Protein AF-A0A8J8NCJ0-F1 (afdb_monomer_lite)

Structure (mmCIF, N/CA/C/O backbone):
data_AF-A0A8J8NCJ0-F1
#
_entry.id   AF-A0A8J8NCJ0-F1
#
loop_
_atom_site.group_PDB
_atom_site.id
_atom_site.type_symbol
_atom_site.label_atom_id
_atom_site.label_alt_id
_atom_site.label_comp_id
_atom_site.label_asym_id
_atom_site.label_entity_id
_atom_site.label_seq_id
_atom_site.pdbx_PDB_ins_code
_atom_site.Cartn_x
_atom_site.Cartn_y
_atom_site.Cartn_z
_atom_site.occupancy
_atom_site.B_iso_or_equiv
_atom_site.auth_seq_id
_atom_site.auth_comp_id
_atom_site.auth_asym_id
_atom_site.auth_atom_id
_atom_site.pdbx_PDB_model_num
ATOM 1 N N . MET A 1 1 ? 25.113 -51.631 -19.858 1.00 41.84 1 MET A N 1
ATOM 2 C CA . MET A 1 1 ? 23.836 -52.281 -19.500 1.00 41.84 1 MET A CA 1
ATOM 3 C C . MET A 1 1 ? 23.347 -51.676 -18.201 1.00 41.84 1 MET A C 1
ATOM 5 O O . MET A 1 1 ? 24.071 -51.703 -17.220 1.00 41.84 1 MET A O 1
ATOM 9 N N . GLY A 1 2 ? 22.157 -51.098 -18.236 1.00 32.97 2 GLY A N 1
ATOM 10 C CA . GLY A 1 2 ? 21.428 -50.549 -17.099 1.00 32.97 2 GLY A CA 1
ATOM 11 C C . GLY A 1 2 ? 20.065 -50.163 -17.665 1.00 32.97 2 GLY A C 1
ATOM 12 O O . GLY A 1 2 ? 20.023 -49.230 -18.465 1.00 32.97 2 GLY A O 1
ATOM 13 N N . PRO A 1 3 ? 19.014 -50.967 -17.443 1.00 38.44 3 PRO A N 1
ATOM 14 C CA . PRO A 1 3 ? 17.831 -50.924 -18.281 1.00 38.44 3 PRO A CA 1
ATOM 15 C C . PRO A 1 3 ? 16.923 -49.750 -17.918 1.00 38.44 3 PRO A C 1
ATOM 17 O O . PRO A 1 3 ? 16.691 -49.432 -16.754 1.00 38.44 3 PRO A O 1
ATOM 20 N N . SER A 1 4 ? 16.390 -49.153 -18.976 1.00 43.47 4 SER A N 1
ATOM 21 C CA . SER A 1 4 ? 15.131 -48.425 -19.024 1.00 43.47 4 SER A CA 1
ATOM 22 C C . SER A 1 4 ? 14.023 -49.169 -18.279 1.00 43.47 4 SER A C 1
ATOM 24 O O . SER A 1 4 ? 13.783 -50.331 -18.593 1.00 43.47 4 SER A O 1
ATOM 26 N N . ASN A 1 5 ? 13.288 -48.493 -17.396 1.00 37.88 5 ASN A N 1
ATOM 27 C CA . ASN A 1 5 ? 11.974 -48.958 -16.957 1.00 37.88 5 ASN A CA 1
ATOM 28 C C . ASN A 1 5 ? 10.980 -47.804 -17.055 1.00 37.88 5 ASN A C 1
ATOM 30 O O . ASN A 1 5 ? 11.049 -46.827 -16.311 1.00 37.88 5 ASN A O 1
ATOM 34 N N . GLY A 1 6 ? 10.092 -47.929 -18.042 1.00 34.38 6 GLY A N 1
ATOM 35 C CA . GLY A 1 6 ? 8.952 -47.054 -18.242 1.00 34.38 6 GLY A CA 1
ATOM 36 C C . GLY A 1 6 ? 8.013 -47.077 -17.041 1.00 34.38 6 GLY A C 1
ATOM 37 O O . GLY A 1 6 ? 7.867 -48.088 -16.353 1.00 34.38 6 GLY A O 1
ATOM 38 N N . ALA A 1 7 ? 7.375 -45.938 -16.797 1.00 36.31 7 ALA A N 1
ATOM 39 C CA . ALA A 1 7 ? 6.300 -45.834 -15.831 1.00 36.31 7 ALA A CA 1
ATOM 40 C C . ALA A 1 7 ? 5.120 -46.698 -16.301 1.00 36.31 7 ALA A C 1
ATOM 42 O O . ALA A 1 7 ? 4.460 -46.386 -17.291 1.00 36.31 7 ALA A O 1
ATOM 43 N N . ILE A 1 8 ? 4.862 -47.792 -15.587 1.00 38.94 8 ILE A N 1
ATOM 44 C CA . ILE A 1 8 ? 3.603 -48.527 -15.674 1.00 38.94 8 ILE A CA 1
ATOM 45 C C . ILE A 1 8 ? 2.566 -47.681 -14.931 1.00 38.94 8 ILE A C 1
ATOM 47 O O . ILE A 1 8 ? 2.629 -47.533 -13.711 1.00 38.94 8 ILE A O 1
ATOM 51 N N . TYR A 1 9 ? 1.639 -47.081 -15.675 1.00 39.38 9 TYR A N 1
ATOM 52 C CA . TYR A 1 9 ? 0.469 -46.409 -15.117 1.00 39.38 9 TYR A CA 1
ATOM 53 C C . TYR A 1 9 ? -0.454 -47.462 -14.492 1.00 39.38 9 TYR A C 1
ATOM 55 O O . TYR A 1 9 ? -0.956 -48.339 -15.192 1.00 39.38 9 TYR A O 1
ATOM 63 N N . ASN A 1 10 ? -0.658 -47.383 -13.176 1.00 39.94 10 ASN A N 1
ATOM 64 C CA . ASN A 1 10 ? -1.636 -48.194 -12.456 1.00 39.94 10 ASN A CA 1
ATOM 65 C C . ASN A 1 10 ? -2.769 -47.272 -11.953 1.00 39.94 10 ASN A C 1
ATOM 67 O O . ASN A 1 10 ? -2.513 -46.450 -11.069 1.00 39.94 10 ASN A O 1
ATOM 71 N N . PRO A 1 11 ? -3.993 -47.362 -12.507 1.00 44.94 11 PRO A N 1
ATOM 72 C CA . PRO A 1 11 ? -5.090 -46.447 -12.188 1.00 44.94 11 PRO A CA 1
ATOM 73 C C . PRO A 1 11 ? -5.715 -46.643 -10.794 1.00 44.94 11 PRO A C 1
ATOM 75 O O . PRO A 1 11 ? -6.547 -45.832 -10.399 1.00 44.94 11 PRO A O 1
ATOM 78 N N . GLU A 1 12 ? -5.313 -47.658 -10.019 1.00 50.28 12 GLU A N 1
ATOM 79 C CA . GLU A 1 12 ? -5.998 -48.023 -8.764 1.00 50.28 12 GLU A CA 1
ATOM 80 C C . GLU A 1 12 ? -5.279 -47.605 -7.467 1.00 50.28 12 GLU A C 1
ATOM 82 O O . GLU A 1 12 ? -5.691 -47.985 -6.374 1.00 50.28 12 GLU A O 1
ATOM 87 N N . ASN A 1 13 ? -4.227 -46.784 -7.544 1.00 43.44 13 ASN A N 1
ATOM 88 C CA . ASN A 1 13 ? -3.489 -46.319 -6.361 1.00 43.44 13 ASN A CA 1
ATOM 89 C C . ASN A 1 13 ? -3.393 -44.784 -6.288 1.00 43.44 13 ASN A C 1
ATOM 91 O O . ASN A 1 13 ? -2.317 -44.206 -6.155 1.00 43.44 13 ASN A O 1
ATOM 95 N N . THR A 1 14 ? -4.534 -44.093 -6.313 1.00 45.19 14 THR A N 1
ATOM 96 C CA . THR A 1 14 ? -4.647 -42.665 -5.951 1.00 45.19 14 THR A CA 1
ATOM 97 C C . THR A 1 14 ? -4.589 -42.460 -4.434 1.00 45.19 14 THR A C 1
ATOM 99 O O . THR A 1 14 ? -5.417 -41.780 -3.831 1.00 45.19 14 THR A O 1
ATOM 102 N N . LYS A 1 15 ? -3.560 -43.004 -3.776 1.00 39.47 15 LYS A N 1
ATOM 103 C CA . LYS A 1 15 ? -3.124 -42.441 -2.497 1.00 39.47 15 LYS A CA 1
ATOM 104 C C . LYS A 1 15 ? -2.264 -41.235 -2.826 1.00 39.47 15 LYS A C 1
ATOM 106 O O . LYS A 1 15 ? -1.073 -41.370 -3.090 1.00 39.47 15 LYS A O 1
ATOM 111 N N . PHE A 1 16 ? -2.892 -40.058 -2.829 1.00 45.25 16 PHE A N 1
ATOM 112 C CA . PHE A 1 16 ? -2.176 -38.792 -2.744 1.00 45.25 16 PHE A CA 1
ATOM 113 C C . PHE A 1 16 ? -1.221 -38.892 -1.553 1.00 45.25 16 PHE A C 1
ATOM 115 O O . PHE A 1 16 ? -1.647 -38.867 -0.398 1.00 45.25 16 PHE A O 1
ATOM 122 N N . GLN A 1 17 ? 0.069 -39.074 -1.831 1.00 44.41 17 GLN A N 1
ATOM 123 C CA . GLN A 1 17 ? 1.097 -38.876 -0.825 1.00 44.41 17 GLN A CA 1
ATOM 124 C C . GLN A 1 17 ? 0.955 -37.427 -0.374 1.00 44.41 17 GLN A C 1
ATOM 126 O O . GLN A 1 17 ? 1.172 -36.503 -1.157 1.00 44.41 17 GLN A O 1
ATOM 131 N N . ALA A 1 18 ? 0.513 -37.239 0.870 1.00 48.53 18 ALA A N 1
ATOM 132 C CA . ALA A 1 18 ? 0.473 -35.939 1.504 1.00 48.53 18 ALA A CA 1
ATOM 133 C C . ALA A 1 18 ? 1.915 -35.428 1.598 1.00 48.53 18 ALA A C 1
ATOM 135 O O . ALA A 1 18 ? 2.646 -35.737 2.538 1.00 48.53 18 ALA A O 1
ATOM 136 N N . PHE A 1 19 ? 2.341 -34.667 0.591 1.00 53.69 19 PHE A N 1
ATOM 137 C CA . PHE A 1 19 ? 3.439 -33.729 0.746 1.00 53.69 19 PHE A CA 1
ATOM 138 C C . PHE A 1 19 ? 3.081 -32.878 1.971 1.00 53.69 19 PHE A C 1
ATOM 140 O O . PHE A 1 19 ? 1.987 -32.313 2.004 1.00 53.69 19 PHE A O 1
ATOM 147 N N . GLY A 1 20 ? 3.934 -32.865 3.005 1.00 54.81 20 GLY A N 1
ATOM 148 C CA . GLY A 1 20 ? 3.671 -32.157 4.266 1.00 54.81 20 GLY A CA 1
ATOM 149 C C . GLY A 1 20 ? 3.049 -30.784 4.007 1.00 54.81 20 GLY A C 1
ATOM 150 O O . GLY A 1 20 ? 3.485 -30.109 3.080 1.00 54.81 20 GLY A O 1
ATOM 151 N N . SER A 1 21 ? 1.999 -30.440 4.761 1.00 60.66 21 SER A N 1
ATOM 152 C CA . SER A 1 21 ? 0.913 -29.503 4.411 1.00 60.66 21 SER A CA 1
ATOM 153 C C . SER A 1 21 ? 1.349 -28.089 3.986 1.00 60.66 21 SER A C 1
ATOM 155 O O . SER A 1 21 ? 1.113 -27.105 4.686 1.00 60.66 21 SER A O 1
ATOM 157 N N . LYS A 1 22 ? 1.990 -27.967 2.825 1.00 75.12 22 LYS A N 1
ATOM 158 C CA . LYS A 1 22 ? 2.270 -26.704 2.155 1.00 75.12 22 LYS A CA 1
ATOM 159 C C . LYS A 1 22 ? 1.082 -26.404 1.258 1.00 75.12 22 LYS A C 1
ATOM 161 O O . LYS A 1 22 ? 0.920 -27.018 0.206 1.00 75.12 22 LYS A O 1
ATOM 166 N N . SER A 1 23 ? 0.246 -25.480 1.708 1.00 86.19 23 SER A N 1
ATOM 167 C CA . SER A 1 23 ? -0.823 -24.908 0.896 1.00 86.19 23 SER A CA 1
ATOM 168 C C . SER A 1 23 ? -0.241 -23.855 -0.043 1.00 86.19 23 SER A C 1
ATOM 170 O O . SER A 1 23 ? 0.646 -23.096 0.344 1.00 86.19 23 SER A O 1
ATOM 172 N N . TRP A 1 24 ? -0.750 -23.804 -1.270 1.00 90.75 24 TRP A N 1
ATOM 173 C CA . TRP A 1 24 ? -0.336 -22.845 -2.292 1.00 90.75 24 TRP A CA 1
ATOM 174 C C . TRP A 1 24 ? -1.550 -22.069 -2.788 1.00 90.75 24 TRP A C 1
ATOM 176 O O . TRP A 1 24 ? -2.664 -22.592 -2.800 1.00 90.75 24 TRP A O 1
ATOM 186 N N . VAL A 1 25 ? -1.321 -20.836 -3.233 1.00 93.69 25 VAL A N 1
ATOM 187 C CA . VAL A 1 25 ? -2.329 -20.024 -3.919 1.00 93.69 25 VAL A CA 1
ATOM 188 C C . VAL A 1 25 ? -1.945 -19.938 -5.389 1.00 93.69 25 VAL A C 1
ATOM 190 O O . VAL A 1 25 ? -0.817 -19.579 -5.719 1.00 93.69 25 VAL A O 1
ATOM 193 N N . VAL A 1 26 ? -2.889 -20.259 -6.274 1.00 95.56 26 VAL A N 1
ATOM 194 C CA . VAL A 1 26 ? -2.759 -19.995 -7.710 1.00 95.56 26 VAL A CA 1
ATOM 195 C C . VAL A 1 26 ? -3.533 -18.717 -8.007 1.00 95.56 26 VAL A C 1
ATOM 197 O O . VAL A 1 26 ? -4.749 -18.671 -7.839 1.00 95.56 26 VAL A O 1
ATOM 200 N N . GLN A 1 27 ? -2.822 -17.668 -8.411 1.00 95.88 27 GLN A N 1
ATOM 201 C CA . GLN A 1 27 ? -3.380 -16.345 -8.678 1.00 95.88 27 GLN A CA 1
ATOM 202 C C . GLN A 1 27 ? -3.100 -15.947 -10.129 1.00 95.88 27 GLN A C 1
ATOM 204 O O . GLN A 1 27 ? -2.026 -16.224 -10.665 1.00 95.88 27 GLN A O 1
ATOM 209 N N . LYS A 1 28 ? -4.063 -15.278 -10.775 1.00 96.69 28 LYS A N 1
ATOM 210 C CA . LYS A 1 28 ? -3.859 -14.700 -12.106 1.00 96.69 28 LYS A CA 1
ATOM 211 C C . LYS A 1 28 ? -2.765 -13.635 -12.036 1.00 96.69 28 LYS A C 1
ATOM 213 O O . LYS A 1 28 ? -2.907 -12.642 -11.332 1.00 96.69 28 LYS A O 1
ATOM 218 N N . TYR A 1 29 ? -1.708 -13.824 -12.819 1.00 96.69 29 TYR A N 1
ATOM 219 C CA . TYR A 1 29 ? -0.636 -12.845 -12.938 1.00 96.69 29 TYR A CA 1
ATOM 220 C C . TYR A 1 29 ? -1.109 -11.579 -13.666 1.00 96.69 29 TYR A C 1
ATOM 222 O O . TYR A 1 29 ? -1.832 -11.662 -14.663 1.00 96.69 29 TYR A O 1
ATOM 230 N N . ILE A 1 30 ? -0.691 -10.408 -13.186 1.00 97.19 30 ILE A N 1
ATOM 231 C CA . ILE A 1 30 ? -0.955 -9.119 -13.837 1.00 97.19 30 ILE A CA 1
ATOM 232 C C . ILE A 1 30 ? 0.133 -8.899 -14.896 1.00 97.19 30 ILE A C 1
ATOM 234 O O . ILE A 1 30 ? 1.275 -8.568 -14.579 1.00 97.19 30 ILE A O 1
ATOM 238 N N . GLU A 1 31 ? -0.230 -9.159 -16.152 1.00 96.50 31 GLU A N 1
ATOM 239 C CA . GLU A 1 31 ? 0.673 -9.157 -17.317 1.00 96.50 31 GLU A CA 1
ATOM 240 C C . GLU A 1 31 ? 0.947 -7.754 -17.875 1.00 96.50 31 GLU A C 1
ATOM 242 O O . GLU A 1 31 ? 1.975 -7.540 -18.507 1.00 96.50 31 GLU A O 1
ATOM 247 N N . ASN A 1 32 ? 0.054 -6.795 -17.608 1.00 97.62 32 ASN A N 1
ATOM 248 C CA . ASN A 1 32 ? 0.182 -5.403 -18.045 1.00 97.62 32 ASN A CA 1
ATOM 249 C C . ASN A 1 32 ? 0.264 -4.462 -16.828 1.00 97.62 32 ASN A C 1
ATOM 251 O O . ASN A 1 32 ? -0.665 -3.689 -16.586 1.00 97.62 32 ASN A O 1
ATOM 255 N N . PRO A 1 33 ? 1.316 -4.559 -15.992 1.00 97.88 33 PRO A N 1
ATOM 256 C CA . PRO A 1 33 ? 1.511 -3.611 -14.902 1.00 97.88 33 PRO A CA 1
ATOM 257 C C . PRO A 1 33 ? 1.816 -2.213 -15.460 1.00 97.88 33 PRO A C 1
ATOM 259 O O . PRO A 1 33 ? 2.393 -2.080 -16.541 1.00 97.88 33 PRO A O 1
ATOM 262 N N . LEU A 1 34 ? 1.496 -1.167 -14.700 1.00 97.56 34 LEU A N 1
ATOM 263 C CA . LEU A 1 34 ? 2.090 0.142 -14.938 1.00 97.56 34 LEU A CA 1
ATOM 264 C C . LEU A 1 34 ? 3.605 0.017 -14.739 1.00 97.56 34 LEU A C 1
ATOM 266 O O . LEU A 1 34 ? 4.067 -0.535 -13.740 1.00 97.56 34 LEU A O 1
ATOM 270 N N . LEU A 1 35 ? 4.374 0.528 -15.695 1.00 96.75 35 LEU A N 1
ATOM 271 C CA . LEU A 1 35 ? 5.832 0.515 -15.650 1.00 96.75 35 LEU A CA 1
ATOM 272 C C . LEU A 1 35 ? 6.358 1.929 -15.443 1.00 96.75 35 LEU A C 1
ATOM 274 O O . LEU A 1 35 ? 5.836 2.880 -16.023 1.00 96.75 35 LEU A O 1
ATOM 278 N N . ILE A 1 36 ? 7.435 2.052 -14.673 1.00 94.69 36 ILE A N 1
ATOM 279 C CA . ILE A 1 36 ? 8.207 3.292 -14.570 1.00 94.69 36 ILE A CA 1
ATOM 280 C C . ILE A 1 36 ? 9.556 3.033 -15.209 1.00 94.69 36 ILE A C 1
ATOM 282 O O . ILE A 1 36 ? 10.312 2.209 -14.708 1.00 94.69 36 ILE A O 1
ATOM 286 N N . ILE A 1 37 ? 9.830 3.686 -16.340 1.00 91.69 37 ILE A N 1
ATOM 287 C CA . ILE A 1 37 ? 11.039 3.459 -17.155 1.00 91.69 37 ILE A CA 1
ATOM 288 C C . ILE A 1 37 ? 11.323 1.952 -17.308 1.00 91.69 37 ILE A C 1
ATOM 290 O O . ILE A 1 37 ? 12.354 1.441 -16.883 1.00 91.69 37 ILE A O 1
ATOM 294 N N . ASN A 1 38 ? 10.343 1.225 -17.852 1.00 93.69 38 ASN A N 1
ATOM 295 C CA . ASN A 1 38 ? 10.368 -0.229 -18.061 1.00 93.69 38 ASN A CA 1
ATOM 296 C C . ASN A 1 38 ? 10.519 -1.101 -16.801 1.00 93.69 38 ASN A C 1
ATOM 298 O O . ASN A 1 38 ? 10.616 -2.318 -16.931 1.00 93.69 38 ASN A O 1
ATOM 302 N N . ARG A 1 39 ? 10.500 -0.549 -15.584 1.00 94.19 39 ARG A N 1
ATOM 303 C CA . ARG A 1 39 ? 10.545 -1.332 -14.341 1.00 94.19 39 ARG A CA 1
ATOM 304 C C . ARG A 1 39 ? 9.153 -1.585 -13.793 1.00 94.19 39 ARG A C 1
ATOM 306 O O . ARG A 1 39 ? 8.342 -0.665 -13.671 1.00 94.19 39 ARG A O 1
ATOM 313 N N . LYS A 1 40 ? 8.900 -2.844 -13.428 1.00 97.00 40 LYS A N 1
ATOM 314 C CA . LYS A 1 40 ? 7.729 -3.221 -12.638 1.00 97.00 40 LYS A CA 1
ATOM 315 C C . LYS A 1 40 ? 7.938 -2.727 -11.213 1.00 97.00 40 LYS A C 1
ATOM 317 O O . LYS A 1 40 ? 9.065 -2.723 -10.718 1.00 97.00 40 LYS A O 1
ATOM 322 N N . PHE A 1 41 ? 6.863 -2.341 -10.544 1.00 97.38 41 PHE A N 1
ATOM 323 C CA . PHE A 1 41 ? 6.926 -1.932 -9.150 1.00 97.38 41 PHE A CA 1
ATOM 324 C C . PHE A 1 41 ? 5.692 -2.368 -8.378 1.00 97.38 41 PHE A C 1
ATOM 326 O O . PHE A 1 41 ? 4.656 -2.630 -8.974 1.00 97.38 41 PHE A O 1
ATOM 333 N N . ASP A 1 42 ? 5.796 -2.411 -7.059 1.00 97.81 42 ASP A N 1
ATOM 334 C CA . ASP A 1 42 ? 4.649 -2.448 -6.155 1.00 97.81 42 ASP A CA 1
ATOM 335 C C . ASP A 1 42 ? 4.745 -1.283 -5.157 1.00 97.81 42 ASP A C 1
ATOM 337 O O . ASP A 1 42 ? 5.789 -0.630 -5.042 1.00 97.81 42 ASP A O 1
ATOM 341 N N . ILE A 1 43 ? 3.657 -1.023 -4.438 1.00 98.00 43 ILE A N 1
ATOM 342 C CA . ILE A 1 43 ? 3.596 -0.011 -3.386 1.00 98.00 43 ILE A CA 1
ATOM 343 C C . ILE A 1 43 ? 3.366 -0.700 -2.045 1.00 98.00 43 ILE A C 1
ATOM 345 O O . ILE A 1 43 ? 2.396 -1.446 -1.885 1.00 98.00 43 ILE A O 1
ATOM 349 N N . ARG A 1 44 ? 4.219 -0.382 -1.066 1.00 97.62 44 ARG A N 1
ATOM 350 C CA . ARG A 1 44 ? 4.022 -0.723 0.345 1.00 97.62 44 ARG A CA 1
ATOM 351 C C . ARG A 1 44 ? 3.354 0.439 1.071 1.00 97.62 44 ARG A C 1
ATOM 353 O O . ARG A 1 44 ? 4.001 1.459 1.307 1.00 97.62 44 ARG A O 1
ATOM 360 N N . ALA A 1 45 ? 2.115 0.240 1.510 1.00 98.00 45 ALA A N 1
ATOM 361 C CA . ALA A 1 45 ? 1.407 1.152 2.408 1.00 98.00 45 ALA A CA 1
ATOM 362 C C . ALA A 1 45 ? 1.332 0.587 3.835 1.00 98.00 45 ALA A C 1
ATOM 364 O O . ALA A 1 45 ? 1.181 -0.623 4.019 1.00 98.00 45 ALA A O 1
ATOM 365 N N . TRP A 1 46 ? 1.420 1.453 4.848 1.00 98.25 46 TRP A N 1
ATOM 366 C CA . TRP A 1 46 ? 1.240 1.063 6.249 1.00 98.25 46 TRP A CA 1
ATOM 367 C C . TRP A 1 46 ? -0.176 1.362 6.727 1.00 98.25 46 TRP A C 1
ATOM 369 O O . TRP A 1 46 ? -0.681 2.472 6.564 1.00 98.25 46 TRP A O 1
ATOM 379 N N . VAL A 1 47 ? -0.800 0.368 7.351 1.00 98.31 47 VAL A N 1
ATOM 380 C CA . VAL A 1 47 ? -2.157 0.456 7.891 1.00 98.31 47 VAL A CA 1
ATOM 381 C C . VAL A 1 47 ? -2.140 0.052 9.355 1.00 98.31 47 VAL A C 1
ATOM 383 O O . VAL A 1 47 ? -1.684 -1.038 9.698 1.00 98.31 47 VAL A O 1
ATOM 386 N N . LEU A 1 48 ? -2.671 0.916 10.212 1.00 97.62 48 LEU A N 1
ATOM 387 C CA . LEU A 1 48 ? -2.840 0.669 11.636 1.00 97.62 48 LEU A CA 1
ATOM 388 C C . LEU A 1 48 ? -4.322 0.439 11.942 1.00 97.62 48 LEU A C 1
ATOM 390 O O . LEU A 1 48 ? -5.160 1.308 11.721 1.00 97.62 48 LEU A O 1
ATOM 394 N N . VAL A 1 49 ? -4.641 -0.720 12.506 1.00 96.31 49 VAL A N 1
ATOM 395 C CA . VAL A 1 49 ? -5.917 -0.970 13.177 1.00 96.31 49 VAL A CA 1
ATOM 396 C C . VAL A 1 49 ? -5.718 -0.668 14.658 1.00 96.31 49 VAL A C 1
ATOM 398 O O . VAL A 1 49 ? -5.071 -1.440 15.368 1.00 96.31 49 VAL A O 1
ATOM 401 N N . ALA A 1 50 ? -6.221 0.482 15.108 1.00 94.38 50 ALA A N 1
ATOM 402 C CA . ALA A 1 50 ? -6.037 0.958 16.484 1.00 94.38 50 ALA A CA 1
ATOM 403 C C . ALA A 1 50 ? -7.077 0.377 17.457 1.00 94.38 50 ALA A C 1
ATOM 405 O O . ALA A 1 50 ? -6.814 0.242 18.651 1.00 94.38 50 ALA A O 1
ATOM 406 N N . SER A 1 51 ? -8.250 0.012 16.937 1.00 92.62 51 SER A N 1
ATOM 407 C CA . SER A 1 51 ? -9.321 -0.652 17.673 1.00 92.62 51 SER A CA 1
ATOM 408 C C . SER A 1 51 ? -10.091 -1.575 16.738 1.00 92.62 51 SER A C 1
ATOM 410 O O . SER A 1 51 ? -10.294 -1.256 15.567 1.00 92.62 51 SER A O 1
ATOM 412 N N . TRP A 1 52 ? -10.534 -2.715 17.262 1.00 91.62 52 TRP A N 1
ATOM 413 C CA . TRP A 1 52 ? -11.395 -3.662 16.551 1.00 91.62 52 TRP A CA 1
ATOM 414 C C . TRP A 1 52 ? -12.875 -3.496 16.910 1.00 91.62 52 TRP A C 1
ATOM 416 O O . TRP A 1 52 ? -13.726 -4.100 16.261 1.00 91.62 52 TRP A O 1
ATOM 426 N N . ASN A 1 53 ? -13.207 -2.687 17.921 1.00 89.44 53 ASN A N 1
ATOM 427 C CA . ASN A 1 53 ? -14.588 -2.398 18.298 1.00 89.44 53 ASN A CA 1
ATOM 428 C C . ASN A 1 53 ? -14.714 -1.086 19.113 1.00 89.44 53 ASN A C 1
ATOM 430 O O . ASN A 1 53 ? -14.446 -1.091 20.317 1.00 89.44 53 ASN A O 1
ATOM 434 N N . PRO A 1 54 ? -15.159 0.031 18.505 1.00 91.38 54 PRO A N 1
ATOM 435 C CA . PRO A 1 54 ? -15.447 0.178 17.076 1.00 91.38 54 PRO A CA 1
ATOM 436 C C . PRO A 1 54 ? -14.196 -0.061 16.222 1.00 91.38 54 PRO A C 1
ATOM 438 O O . PRO A 1 54 ? -13.086 0.224 16.665 1.00 91.38 54 PRO A O 1
ATOM 441 N N . LEU A 1 55 ? -14.367 -0.597 15.010 1.00 93.56 55 LEU A N 1
ATOM 442 C CA . LEU A 1 55 ? -13.249 -0.790 14.084 1.00 93.56 55 LEU A CA 1
ATOM 443 C C . LEU A 1 55 ? -12.681 0.572 13.667 1.00 93.56 55 LEU A C 1
ATOM 445 O O . LEU A 1 55 ? -13.389 1.350 13.037 1.00 93.56 55 LEU A O 1
ATOM 449 N N . GLN A 1 56 ? -11.419 0.846 13.983 1.00 95.31 56 GLN A N 1
ATOM 450 C CA . GLN A 1 56 ? -10.729 2.084 13.616 1.00 95.31 56 GLN A CA 1
ATOM 451 C C . GLN A 1 56 ? -9.514 1.758 12.752 1.00 95.31 56 GLN A C 1
ATOM 453 O O . GLN A 1 56 ? -8.581 1.093 13.211 1.00 95.31 56 GLN A O 1
ATOM 458 N N . ILE A 1 57 ? -9.539 2.223 11.502 1.00 97.88 57 ILE A N 1
ATOM 459 C CA . ILE A 1 57 ? -8.510 1.953 10.495 1.00 97.88 57 ILE A CA 1
ATOM 460 C C . ILE A 1 57 ? -7.828 3.261 10.113 1.00 97.88 57 ILE A C 1
ATOM 462 O O . ILE A 1 57 ? -8.459 4.170 9.569 1.00 97.88 57 ILE A O 1
ATOM 466 N N . TYR A 1 58 ? -6.524 3.314 10.337 1.00 98.19 58 TYR A N 1
ATOM 467 C CA . TYR A 1 58 ? -5.661 4.419 9.967 1.00 98.19 58 TYR A CA 1
ATOM 468 C C . TYR A 1 58 ? -4.736 4.009 8.820 1.00 98.19 58 TYR A C 1
ATOM 470 O O . TYR A 1 58 ? -4.135 2.936 8.853 1.00 98.19 58 TYR A O 1
ATOM 478 N N . LEU A 1 59 ? -4.592 4.874 7.821 1.00 98.50 59 LEU A N 1
ATOM 479 C CA . LEU A 1 59 ? -3.609 4.754 6.745 1.00 98.50 59 LEU A CA 1
ATOM 480 C C . LEU A 1 59 ? -2.492 5.762 7.003 1.00 98.50 59 LEU A C 1
ATOM 482 O O . LEU A 1 59 ? -2.770 6.946 7.192 1.00 98.50 59 LEU A O 1
ATOM 486 N N . TYR A 1 60 ? -1.238 5.316 7.000 1.00 98.25 60 TYR A N 1
ATOM 487 C CA . TYR A 1 60 ? -0.115 6.248 7.004 1.00 98.25 60 TYR A CA 1
ATOM 488 C C . TYR A 1 60 ? -0.062 6.980 5.657 1.00 98.25 60 TYR A C 1
ATOM 490 O O . TYR A 1 60 ? -0.139 6.339 4.608 1.00 98.25 60 TYR A O 1
ATOM 498 N N . LYS A 1 61 ? 0.024 8.315 5.674 1.00 97.00 61 LYS A N 1
ATOM 499 C CA . LYS A 1 61 ? -0.027 9.147 4.457 1.00 97.00 61 LYS A CA 1
ATOM 500 C C . LYS A 1 61 ? 1.099 8.824 3.481 1.00 97.00 61 LYS A C 1
ATOM 502 O O . LYS A 1 61 ? 0.879 8.872 2.272 1.00 97.00 61 LYS A O 1
ATOM 507 N N . ASP A 1 62 ? 2.278 8.507 4.010 1.00 96.81 62 ASP A N 1
ATOM 508 C CA . ASP A 1 62 ? 3.425 8.097 3.213 1.00 96.81 62 ASP A CA 1
ATOM 509 C C . ASP A 1 62 ? 3.432 6.593 2.939 1.00 96.81 62 ASP A C 1
ATOM 511 O O . ASP A 1 62 ? 3.026 5.756 3.748 1.00 96.81 62 ASP A O 1
ATOM 515 N N . CYS A 1 63 ? 3.970 6.254 1.776 1.00 97.19 63 CYS A N 1
ATOM 516 C CA . CYS A 1 63 ? 4.252 4.896 1.344 1.00 97.19 63 CYS A CA 1
ATOM 517 C C . CYS A 1 63 ? 5.577 4.885 0.573 1.00 97.19 63 CYS A C 1
ATOM 519 O O . CYS A 1 63 ? 6.165 5.937 0.296 1.00 97.19 63 CYS A O 1
ATOM 521 N N . TYR A 1 64 ? 6.062 3.697 0.227 1.00 96.69 64 TYR A N 1
ATOM 522 C CA . TYR A 1 64 ? 7.239 3.573 -0.627 1.00 96.69 64 TYR A CA 1
ATOM 523 C C . TYR A 1 64 ? 7.010 2.578 -1.755 1.00 96.69 64 TYR A C 1
ATOM 525 O O . TYR A 1 64 ? 6.248 1.616 -1.637 1.00 96.69 64 TYR A O 1
ATOM 533 N N . ILE A 1 65 ? 7.686 2.846 -2.864 1.00 96.94 65 ILE A N 1
ATOM 534 C CA . ILE A 1 65 ? 7.559 2.118 -4.117 1.00 96.94 65 ILE A CA 1
ATOM 535 C C . ILE A 1 65 ? 8.776 1.210 -4.239 1.00 96.94 65 ILE A C 1
ATOM 537 O O . ILE A 1 65 ? 9.905 1.685 -4.111 1.00 96.94 65 ILE A O 1
ATOM 541 N N . ARG A 1 66 ? 8.559 -0.083 -4.480 1.00 95.62 66 ARG A N 1
ATOM 542 C CA . ARG A 1 66 ? 9.618 -1.089 -4.643 1.00 95.62 66 ARG A CA 1
ATOM 543 C C . ARG A 1 66 ? 9.708 -1.522 -6.095 1.00 95.62 66 ARG A C 1
ATOM 545 O O . ARG A 1 66 ? 8.712 -1.975 -6.651 1.00 95.62 66 ARG A O 1
ATOM 552 N N . PHE A 1 67 ? 10.888 -1.418 -6.691 1.00 95.19 67 PHE A N 1
ATOM 553 C CA . PHE A 1 67 ? 11.114 -1.741 -8.098 1.00 95.19 67 PHE A CA 1
ATOM 554 C C . PHE A 1 67 ? 11.688 -3.141 -8.308 1.00 95.19 67 PHE A C 1
ATOM 556 O O . PHE A 1 67 ? 12.421 -3.680 -7.476 1.00 95.19 67 PHE A O 1
ATOM 563 N N . SER A 1 68 ? 11.397 -3.701 -9.480 1.00 94.25 68 SER A N 1
ATOM 564 C CA . SER A 1 68 ? 12.096 -4.860 -10.017 1.00 94.25 68 SER A CA 1
ATOM 565 C C . SER A 1 68 ? 13.554 -4.514 -10.336 1.00 94.25 68 SER A C 1
ATOM 567 O O . SER A 1 68 ? 13.889 -3.398 -10.744 1.00 94.25 68 SER A O 1
ATOM 569 N N . ALA A 1 69 ? 14.440 -5.493 -10.166 1.00 91.12 69 ALA A N 1
ATOM 570 C CA . ALA A 1 69 ? 15.874 -5.323 -10.384 1.00 91.12 69 ALA A CA 1
ATOM 571 C C . ALA A 1 69 ? 16.294 -5.375 -11.859 1.00 91.12 69 ALA A C 1
ATOM 573 O O . ALA A 1 69 ? 17.391 -4.912 -12.164 1.00 91.12 69 ALA A O 1
ATOM 574 N N . SER A 1 70 ? 15.408 -5.814 -12.760 1.00 91.75 70 SER A N 1
ATOM 575 C CA . SER A 1 70 ? 15.588 -5.776 -14.222 1.00 91.75 70 SER A CA 1
ATOM 576 C C . SER A 1 70 ? 14.362 -5.177 -14.933 1.00 91.75 70 SER A C 1
ATOM 578 O O . SER A 1 70 ? 13.282 -5.062 -14.338 1.00 91.75 70 SER A O 1
ATOM 580 N N . ASP A 1 71 ? 14.535 -4.800 -16.204 1.00 93.81 71 ASP A N 1
ATOM 581 C CA . ASP A 1 71 ? 13.461 -4.321 -17.088 1.00 93.81 71 ASP A CA 1
ATOM 582 C C . ASP A 1 71 ? 12.405 -5.415 -17.306 1.00 93.81 71 ASP A C 1
ATOM 584 O O . ASP A 1 71 ? 12.723 -6.599 -17.431 1.00 93.81 71 ASP A O 1
ATOM 588 N N . TYR A 1 72 ? 11.137 -5.014 -17.334 1.00 95.56 72 TYR A N 1
ATOM 589 C CA . TYR A 1 72 ? 9.996 -5.907 -17.453 1.00 95.56 72 TYR A CA 1
ATOM 590 C C . TYR A 1 72 ? 9.846 -6.437 -18.881 1.00 95.56 72 TYR A C 1
ATOM 592 O O . TYR A 1 72 ? 9.639 -5.670 -19.818 1.00 95.56 72 TYR A O 1
ATOM 600 N N . ASP A 1 73 ? 9.868 -7.762 -19.027 1.00 95.06 73 ASP A N 1
ATOM 601 C CA . ASP A 1 73 ? 9.482 -8.454 -20.256 1.00 95.06 73 ASP A CA 1
ATOM 602 C C . ASP A 1 73 ? 8.514 -9.598 -19.915 1.00 95.06 73 ASP A C 1
ATOM 604 O O . ASP A 1 73 ? 8.935 -10.600 -19.332 1.00 95.06 73 ASP A O 1
ATOM 608 N N . PRO A 1 74 ? 7.221 -9.508 -20.282 1.00 93.06 74 PRO A N 1
ATOM 609 C CA . PRO A 1 74 ? 6.247 -10.552 -19.967 1.00 93.06 74 PRO A CA 1
ATOM 610 C C . PRO A 1 74 ? 6.557 -11.894 -20.651 1.00 93.06 74 PRO A C 1
ATOM 612 O O . PRO A 1 74 ? 6.026 -12.925 -20.241 1.00 93.06 74 PRO A O 1
ATOM 615 N N . LYS A 1 75 ? 7.420 -11.919 -21.677 1.00 94.06 75 LYS A N 1
ATOM 616 C CA . LYS A 1 75 ? 7.809 -13.152 -22.378 1.00 94.06 75 LYS A CA 1
ATOM 617 C C . LYS A 1 75 ? 8.873 -13.945 -21.618 1.00 94.06 75 LYS A C 1
ATOM 619 O O . LYS A 1 75 ? 8.963 -15.161 -21.797 1.00 94.06 75 LYS A O 1
ATOM 624 N N . ASN A 1 76 ? 9.662 -13.300 -20.757 1.00 92.81 76 ASN A N 1
ATOM 625 C CA . ASN A 1 76 ? 10.756 -13.936 -20.026 1.00 92.81 76 ASN A CA 1
ATOM 626 C C . ASN A 1 76 ? 10.369 -14.311 -18.585 1.00 92.81 76 ASN A C 1
ATOM 628 O O . ASN A 1 76 ? 11.005 -13.915 -17.610 1.00 92.81 76 ASN A O 1
ATOM 632 N N . VAL A 1 77 ? 9.366 -15.183 -18.462 1.00 90.88 77 VAL A N 1
ATOM 633 C CA . VAL A 1 77 ? 8.779 -15.606 -17.174 1.00 90.88 77 VAL A CA 1
ATOM 634 C C . VAL A 1 77 ? 9.755 -16.273 -16.197 1.00 90.88 77 VAL A C 1
ATOM 636 O O . VAL A 1 77 ? 9.450 -16.415 -15.014 1.00 90.88 77 VAL A O 1
ATOM 639 N N . LYS A 1 78 ? 10.925 -16.722 -16.672 1.00 90.94 78 LYS A N 1
ATOM 640 C CA . LYS A 1 78 ? 11.938 -17.395 -15.843 1.00 90.94 78 LYS A CA 1
ATOM 641 C C . LYS A 1 78 ? 12.813 -16.414 -15.070 1.00 90.94 78 LYS A C 1
ATOM 643 O O . LYS A 1 78 ? 13.388 -16.802 -14.053 1.00 90.94 78 LYS A O 1
ATOM 648 N N . ASN A 1 79 ? 12.945 -15.175 -15.542 1.00 89.00 79 ASN A N 1
ATOM 649 C CA . ASN A 1 79 ? 13.752 -14.186 -14.850 1.00 89.00 79 ASN A CA 1
ATOM 650 C C . ASN A 1 79 ? 12.933 -13.544 -13.722 1.00 89.00 79 ASN A C 1
ATOM 652 O O . ASN A 1 79 ? 12.103 -12.665 -13.932 1.00 89.00 79 ASN A O 1
ATOM 656 N N . LEU A 1 80 ? 13.190 -13.965 -12.487 1.00 90.50 80 LEU A N 1
ATOM 657 C CA . LEU A 1 80 ? 12.480 -13.432 -11.326 1.00 90.50 80 LEU A CA 1
ATOM 658 C C . LEU A 1 80 ? 12.829 -11.964 -11.034 1.00 90.50 80 LEU A C 1
ATOM 660 O O . LEU A 1 80 ? 11.993 -11.254 -10.480 1.00 90.50 80 LEU A O 1
ATOM 664 N N . PHE A 1 81 ? 14.008 -11.481 -11.441 1.00 90.12 81 PHE A N 1
ATOM 665 C CA . PHE A 1 81 ? 14.462 -10.110 -11.176 1.00 90.12 81 PHE A CA 1
ATOM 666 C C . PHE A 1 81 ? 13.644 -9.040 -11.909 1.00 90.12 81 PHE A C 1
ATOM 668 O O . PHE A 1 81 ? 13.622 -7.894 -11.467 1.00 90.12 81 PHE A O 1
ATOM 675 N N . MET A 1 82 ? 12.944 -9.403 -12.988 1.00 92.69 82 MET A N 1
ATOM 676 C CA . MET A 1 82 ? 12.023 -8.510 -13.706 1.00 92.69 82 MET A CA 1
ATOM 677 C C . MET A 1 82 ? 10.568 -8.615 -13.229 1.00 92.69 82 MET A C 1
ATOM 679 O O . MET A 1 82 ? 9.750 -7.746 -13.522 1.00 92.69 82 MET A O 1
ATOM 683 N N . HIS A 1 83 ? 10.215 -9.675 -12.501 1.00 92.81 83 HIS A N 1
ATOM 684 C CA . HIS A 1 83 ? 8.826 -9.962 -12.132 1.00 92.81 83 HIS A CA 1
ATOM 685 C C . HIS A 1 83 ? 8.533 -9.793 -10.644 1.00 92.81 83 HIS A C 1
ATOM 687 O O . HIS A 1 83 ? 7.377 -9.540 -10.287 1.00 92.81 83 HIS A O 1
ATOM 693 N N . LEU A 1 84 ? 9.557 -9.909 -9.800 1.00 92.12 84 LEU A N 1
ATOM 694 C CA . LEU A 1 84 ? 9.474 -9.756 -8.356 1.00 92.12 84 LEU A CA 1
ATOM 695 C C . LEU A 1 84 ? 10.199 -8.481 -7.922 1.00 92.12 84 LEU A C 1
ATOM 697 O O . LEU A 1 84 ? 11.302 -8.176 -8.371 1.00 92.12 84 LEU A O 1
ATOM 701 N N . THR A 1 85 ? 9.548 -7.747 -7.033 1.00 89.38 85 THR A N 1
ATOM 702 C CA . THR A 1 85 ? 9.924 -6.409 -6.557 1.00 89.38 85 THR A CA 1
ATOM 703 C C . THR A 1 85 ? 10.473 -6.438 -5.128 1.00 89.38 85 THR A C 1
ATOM 705 O O . THR A 1 85 ? 10.936 -5.432 -4.598 1.00 89.38 85 THR A O 1
ATOM 708 N N . ASN A 1 86 ? 10.462 -7.607 -4.481 1.00 84.62 86 ASN A N 1
ATOM 709 C CA . ASN A 1 86 ? 10.926 -7.771 -3.110 1.00 84.62 86 ASN A CA 1
ATOM 710 C C . ASN A 1 86 ? 12.430 -7.490 -3.001 1.00 84.62 86 ASN A C 1
ATOM 712 O O . ASN A 1 86 ? 13.244 -8.106 -3.695 1.00 84.62 86 ASN A O 1
ATOM 716 N N . ASN A 1 87 ? 12.810 -6.650 -2.034 1.00 76.94 87 ASN A N 1
ATOM 717 C CA . ASN A 1 87 ? 14.211 -6.305 -1.781 1.00 76.94 87 ASN A CA 1
ATOM 718 C C . ASN A 1 87 ? 15.107 -7.519 -1.500 1.00 76.94 87 ASN A C 1
ATOM 720 O O . ASN A 1 87 ? 16.284 -7.512 -1.845 1.00 76.94 87 ASN A O 1
ATOM 724 N N . SER A 1 88 ? 14.574 -8.578 -0.886 1.00 75.06 88 SER A N 1
ATOM 725 C CA . SER A 1 88 ? 15.331 -9.812 -0.639 1.00 75.06 88 SER A CA 1
ATOM 726 C C . SER A 1 88 ? 15.790 -10.491 -1.928 1.00 75.06 88 SER A C 1
ATOM 728 O O . SER A 1 88 ? 16.845 -11.108 -1.938 1.00 75.06 88 SER A O 1
ATOM 730 N N . ILE A 1 89 ? 15.031 -10.351 -3.016 1.00 76.00 89 ILE A N 1
ATOM 731 C CA . ILE A 1 89 ? 15.357 -10.935 -4.318 1.00 76.00 89 ILE A CA 1
ATOM 732 C C . ILE A 1 89 ? 16.252 -9.977 -5.095 1.00 76.00 89 ILE A C 1
ATOM 734 O O . ILE A 1 89 ? 17.278 -10.392 -5.628 1.00 76.00 89 ILE A O 1
ATOM 738 N N . SER A 1 90 ? 15.917 -8.684 -5.105 1.00 76.94 90 SER A N 1
ATOM 739 C CA . SER A 1 90 ? 16.680 -7.684 -5.856 1.00 76.94 90 SER A CA 1
ATOM 740 C C . SER A 1 90 ? 18.134 -7.550 -5.386 1.00 76.94 90 SER A C 1
ATOM 742 O O . SER A 1 90 ? 19.010 -7.319 -6.216 1.00 76.94 90 SER A O 1
ATOM 744 N N . LYS A 1 91 ? 18.420 -7.792 -4.096 1.00 76.50 91 LYS A N 1
ATOM 745 C CA . LYS A 1 91 ? 19.785 -7.826 -3.527 1.00 76.50 91 LYS A CA 1
ATOM 746 C C . LYS A 1 91 ? 20.706 -8.873 -4.173 1.00 76.50 91 LYS A C 1
ATOM 748 O O . LYS A 1 91 ? 21.921 -8.729 -4.096 1.00 76.50 91 LYS A O 1
ATOM 753 N N . HIS A 1 92 ? 20.153 -9.917 -4.792 1.00 79.12 92 HIS A N 1
ATOM 754 C CA . HIS A 1 92 ? 20.926 -10.962 -5.472 1.00 79.12 92 HIS A CA 1
ATOM 755 C C . HIS A 1 92 ? 21.134 -10.691 -6.969 1.00 79.12 92 HIS A C 1
ATOM 757 O O . HIS A 1 92 ? 21.802 -11.476 -7.643 1.00 79.12 92 HIS A O 1
ATOM 763 N N . CYS A 1 93 ? 20.572 -9.604 -7.501 1.00 79.75 93 CYS A N 1
ATOM 764 C CA . CYS A 1 93 ? 20.789 -9.207 -8.883 1.00 79.75 93 CYS A CA 1
ATOM 765 C C . CYS A 1 93 ? 22.168 -8.549 -9.032 1.00 79.75 93 CYS A C 1
ATOM 767 O O . CYS A 1 93 ? 22.526 -7.658 -8.264 1.00 79.75 93 CYS A O 1
ATOM 769 N N . SER A 1 94 ? 22.941 -8.979 -10.031 1.00 75.88 94 SER A N 1
ATOM 770 C CA . SER A 1 94 ? 24.265 -8.424 -10.339 1.00 75.88 94 SER A CA 1
ATOM 771 C C . SER A 1 94 ? 24.219 -7.202 -11.264 1.00 75.88 94 SER A C 1
ATOM 773 O O . SER A 1 94 ? 25.260 -6.592 -11.521 1.00 75.88 94 SER A O 1
ATOM 775 N N . GLU A 1 95 ? 23.039 -6.836 -11.776 1.00 75.88 95 GLU A N 1
ATOM 776 C CA . GLU A 1 95 ? 22.870 -5.653 -12.617 1.00 75.88 95 GLU A CA 1
ATOM 777 C C . GLU A 1 95 ? 23.175 -4.377 -11.825 1.00 75.88 95 GLU A C 1
ATOM 779 O O . GLU A 1 95 ? 22.739 -4.189 -10.686 1.00 75.88 95 GLU A O 1
ATOM 784 N N . LYS A 1 96 ? 23.936 -3.469 -12.444 1.00 64.25 96 LYS A N 1
ATOM 785 C CA . LYS A 1 96 ? 24.241 -2.174 -11.836 1.00 64.25 96 LYS A CA 1
ATOM 786 C C . LYS A 1 96 ? 22.973 -1.332 -11.783 1.00 64.25 96 LYS A C 1
ATOM 788 O O . LYS A 1 96 ? 22.417 -0.980 -12.821 1.00 64.25 96 LYS A O 1
ATOM 793 N N . GLN A 1 97 ? 22.567 -0.961 -10.574 1.00 68.50 97 GLN A N 1
ATOM 794 C CA . GLN A 1 97 ? 21.480 -0.010 -10.375 1.00 68.50 97 GLN A CA 1
ATOM 795 C C . GLN A 1 97 ? 21.873 1.354 -10.945 1.00 68.50 97 GLN A C 1
ATOM 797 O O . GLN A 1 97 ? 22.981 1.851 -10.722 1.00 68.50 97 GLN A O 1
ATOM 802 N N . THR A 1 98 ? 20.957 1.961 -11.691 1.00 74.31 98 THR A N 1
ATOM 803 C CA . THR A 1 98 ? 21.104 3.344 -12.142 1.00 74.31 98 THR A CA 1
ATOM 804 C C . THR A 1 98 ? 20.802 4.290 -10.982 1.00 74.31 98 THR A C 1
ATOM 806 O O . THR A 1 98 ? 20.092 3.935 -10.042 1.00 74.31 98 THR A O 1
ATOM 809 N N . SER A 1 99 ? 21.304 5.525 -11.045 1.00 76.00 99 SER A N 1
ATOM 810 C CA . SER A 1 99 ? 20.989 6.550 -10.037 1.00 76.00 99 SER A CA 1
ATOM 811 C C . SER A 1 99 ? 19.488 6.843 -9.935 1.00 76.00 99 SER A C 1
ATOM 813 O O . SER A 1 99 ? 19.016 7.256 -8.879 1.00 76.00 99 SER A O 1
ATOM 815 N N . TYR A 1 100 ? 18.740 6.601 -11.014 1.00 80.25 100 TYR A N 1
ATOM 816 C CA . TYR A 1 100 ? 17.294 6.784 -11.070 1.00 80.25 100 TYR A CA 1
ATOM 817 C C . TYR A 1 100 ? 16.541 5.788 -10.175 1.00 80.25 100 TYR A C 1
ATOM 819 O O . TYR A 1 100 ? 15.589 6.166 -9.497 1.00 80.25 100 TYR A O 1
ATOM 827 N N . PHE A 1 101 ? 17.014 4.541 -10.114 1.00 83.25 101 PHE A N 1
ATOM 828 C CA . PHE A 1 101 ? 16.481 3.477 -9.259 1.00 83.25 101 PHE A CA 1
ATOM 829 C C . PHE A 1 101 ? 17.436 3.169 -8.106 1.00 83.25 101 PHE A C 1
ATOM 831 O O . PHE A 1 101 ? 17.739 2.007 -7.830 1.00 83.25 101 PHE A O 1
ATOM 838 N N . ALA A 1 102 ? 17.943 4.211 -7.443 1.00 84.00 102 ALA A N 1
ATOM 839 C CA . ALA A 1 102 ? 18.816 4.040 -6.291 1.00 84.00 102 ALA A CA 1
ATOM 840 C C . ALA A 1 102 ? 18.150 3.125 -5.247 1.00 84.00 102 ALA A C 1
ATOM 842 O O . ALA A 1 102 ? 17.042 3.393 -4.786 1.00 84.00 102 ALA A O 1
ATOM 843 N N . GLU A 1 103 ? 18.822 2.024 -4.909 1.00 86.94 103 GLU A N 1
ATOM 844 C CA . GLU A 1 103 ? 18.345 1.005 -3.964 1.00 86.94 103 GLU A CA 1
ATOM 845 C C . GLU A 1 103 ? 17.017 0.335 -4.377 1.00 86.94 103 GLU A C 1
ATOM 847 O O . GLU A 1 103 ? 16.346 -0.273 -3.543 1.00 86.94 103 GLU A O 1
ATOM 852 N N . ASN A 1 104 ? 16.642 0.429 -5.662 1.00 91.00 104 ASN A N 1
ATOM 853 C CA . ASN A 1 104 ? 15.372 -0.040 -6.225 1.00 91.00 104 ASN A CA 1
ATOM 854 C C . ASN A 1 104 ? 14.143 0.441 -5.433 1.00 91.00 104 ASN A C 1
ATOM 856 O O . ASN A 1 104 ? 13.149 -0.281 -5.320 1.00 91.00 104 ASN A O 1
ATOM 860 N N . MET A 1 105 ? 14.195 1.657 -4.880 1.00 93.31 105 MET A N 1
ATOM 861 C CA . MET A 1 105 ? 13.109 2.189 -4.064 1.00 93.31 105 MET A CA 1
ATOM 862 C C . MET A 1 105 ? 12.898 3.685 -4.267 1.00 93.31 105 MET A C 1
ATOM 864 O O . MET A 1 105 ? 13.857 4.451 -4.299 1.00 93.31 105 MET A O 1
ATOM 868 N N . TRP A 1 106 ? 11.633 4.100 -4.317 1.00 95.44 106 TRP A N 1
ATOM 869 C CA . TRP A 1 106 ? 11.238 5.509 -4.294 1.00 95.44 106 TRP A CA 1
ATOM 870 C C . TRP A 1 106 ? 10.360 5.852 -3.100 1.00 95.44 106 TRP A C 1
ATOM 872 O O . TRP A 1 106 ? 9.590 5.019 -2.613 1.00 95.44 106 TRP A O 1
ATOM 882 N N . SER A 1 107 ? 10.452 7.110 -2.668 1.00 96.38 107 SER A N 1
ATOM 883 C CA . SER A 1 107 ? 9.443 7.727 -1.812 1.00 96.38 107 SER A CA 1
ATOM 884 C C . SER A 1 107 ? 8.167 8.040 -2.597 1.00 96.38 107 SER A C 1
ATOM 886 O O . SER A 1 107 ? 8.169 8.133 -3.830 1.00 96.38 107 SER A O 1
ATOM 888 N N . LEU A 1 108 ? 7.074 8.256 -1.866 1.00 97.06 108 LEU A N 1
ATOM 889 C CA . LEU A 1 108 ? 5.819 8.716 -2.448 1.00 97.06 108 LEU A CA 1
ATOM 890 C C . LEU A 1 108 ? 5.981 10.041 -3.218 1.00 97.06 108 LEU A C 1
ATOM 892 O O . LEU A 1 108 ? 5.427 10.171 -4.305 1.00 97.06 108 LEU A O 1
ATOM 896 N N . ASP A 1 109 ? 6.784 10.990 -2.734 1.00 95.94 109 ASP A N 1
ATOM 897 C CA . ASP A 1 109 ? 7.005 12.272 -3.426 1.00 95.94 109 ASP A CA 1
ATOM 898 C C . ASP A 1 109 ? 7.672 12.108 -4.798 1.00 95.94 109 ASP A C 1
ATOM 900 O O . ASP A 1 109 ? 7.273 12.750 -5.776 1.00 95.94 109 ASP A O 1
ATOM 904 N N . GLN A 1 110 ? 8.661 11.213 -4.901 1.00 95.75 110 GLN A N 1
ATOM 905 C CA . GLN A 1 110 ? 9.295 10.883 -6.182 1.00 95.75 110 GLN A CA 1
ATOM 906 C C . GLN A 1 110 ? 8.275 10.267 -7.143 1.00 95.75 110 GLN A C 1
ATOM 908 O O . GLN A 1 110 ? 8.219 10.636 -8.318 1.00 95.75 110 GLN A O 1
ATOM 913 N N . PHE A 1 111 ? 7.422 9.378 -6.631 1.00 96.12 111 PHE A N 1
ATOM 914 C CA . PHE A 1 111 ? 6.363 8.760 -7.418 1.00 96.12 111 PHE A CA 1
ATOM 915 C C . PHE A 1 111 ? 5.311 9.774 -7.886 1.00 96.12 111 PHE A C 1
ATOM 917 O O . PHE A 1 111 ? 4.982 9.795 -9.070 1.00 96.12 111 PHE A O 1
ATOM 924 N N . LYS A 1 112 ? 4.840 10.673 -7.014 1.00 95.75 112 LYS A N 1
ATOM 925 C CA . LYS A 1 112 ? 3.915 11.761 -7.380 1.00 95.75 112 LYS A CA 1
ATOM 926 C C . LYS A 1 112 ? 4.508 12.668 -8.453 1.00 95.75 112 LYS A C 1
ATOM 928 O O . LYS A 1 112 ? 3.848 12.944 -9.450 1.00 95.75 112 LYS A O 1
ATOM 933 N N . THR A 1 113 ? 5.771 13.062 -8.289 1.00 94.25 113 THR A N 1
ATOM 934 C CA . THR A 1 113 ? 6.498 13.871 -9.281 1.00 94.25 113 THR A CA 1
ATOM 935 C C . THR A 1 113 ? 6.542 13.168 -10.640 1.00 94.25 113 THR A C 1
ATOM 937 O O . THR A 1 113 ? 6.262 13.782 -11.673 1.00 94.25 113 THR A O 1
ATOM 940 N N . TYR A 1 114 ? 6.828 11.862 -10.650 1.00 94.00 114 TYR A N 1
ATOM 941 C CA . TYR A 1 114 ? 6.799 11.059 -11.869 1.00 94.00 114 TYR A CA 1
ATOM 942 C C . TYR A 1 114 ? 5.402 11.030 -12.505 1.00 94.00 114 TYR A C 1
ATOM 944 O O . TYR A 1 114 ? 5.281 11.338 -13.691 1.00 94.00 114 TYR A O 1
ATOM 952 N N . LEU A 1 115 ? 4.350 10.735 -11.733 1.00 93.94 115 LEU A N 1
ATOM 953 C CA . LEU A 1 115 ? 2.973 10.685 -12.235 1.00 93.94 115 LEU A CA 1
ATOM 954 C C . LEU A 1 115 ? 2.538 12.013 -12.866 1.00 93.94 115 LEU A C 1
ATOM 956 O O . LEU A 1 115 ? 2.020 12.004 -13.984 1.00 93.94 115 LEU A O 1
ATOM 960 N N . SER A 1 116 ? 2.806 13.140 -12.200 1.00 92.38 116 SER A N 1
ATOM 961 C CA . SER A 1 116 ? 2.495 14.471 -12.730 1.00 92.38 116 SER A CA 1
ATOM 962 C C . SER A 1 116 ? 3.213 14.728 -14.057 1.00 92.38 116 SER A C 1
ATOM 964 O O . SER A 1 116 ? 2.598 15.215 -15.005 1.00 92.38 116 SER A O 1
ATOM 966 N N . SER A 1 117 ? 4.489 14.331 -14.164 1.00 91.38 117 SER A N 1
ATOM 967 C CA . SER A 1 117 ? 5.275 14.509 -15.393 1.00 91.38 117 SER A CA 1
ATOM 968 C C . SER A 1 117 ? 4.788 13.646 -16.563 1.00 91.38 117 SER A C 1
ATOM 970 O O . SER A 1 117 ? 4.729 14.123 -17.693 1.00 91.38 117 SER A O 1
ATOM 972 N N . GLN A 1 118 ? 4.431 12.382 -16.310 1.00 89.50 118 GLN A N 1
ATOM 973 C CA . GLN A 1 118 ? 4.086 11.431 -17.370 1.00 89.50 118 GLN A CA 1
ATOM 974 C C . GLN A 1 118 ? 2.655 11.588 -17.866 1.00 89.50 118 GLN A C 1
ATOM 976 O O . GLN A 1 118 ? 2.401 11.505 -19.064 1.00 89.50 118 GLN A O 1
ATOM 981 N N . PHE A 1 119 ? 1.715 11.796 -16.945 1.00 88.44 119 PHE A N 1
ATOM 982 C CA . PHE A 1 119 ? 0.294 11.839 -17.273 1.00 88.44 119 PHE A CA 1
ATOM 983 C C . PHE A 1 119 ? -0.224 13.260 -17.506 1.00 88.44 119 PHE A C 1
ATOM 985 O O . PHE A 1 119 ? -1.398 13.402 -17.842 1.00 88.44 119 PHE A O 1
ATOM 992 N N . GLN A 1 120 ? 0.624 14.288 -17.332 1.00 83.94 120 GLN A N 1
ATOM 993 C CA . GLN A 1 120 ? 0.266 15.713 -17.449 1.00 83.94 120 GLN A CA 1
ATOM 994 C C . GLN A 1 120 ? -0.990 16.061 -16.635 1.00 83.94 120 GLN A C 1
ATOM 996 O O . GLN A 1 120 ? -1.833 16.861 -17.037 1.00 83.94 120 GLN A O 1
ATOM 1001 N N . LYS A 1 121 ? -1.133 15.391 -15.491 1.00 80.56 121 LYS A N 1
ATOM 1002 C CA . LYS A 1 121 ? -2.239 15.540 -14.554 1.00 80.56 121 LYS A CA 1
ATOM 1003 C C . LYS A 1 121 ? -1.641 15.745 -13.185 1.00 80.56 121 LYS A C 1
ATOM 1005 O O . LYS A 1 121 ? -1.092 14.808 -12.603 1.00 80.56 121 LYS A O 1
ATOM 1010 N N . GLU A 1 122 ? -1.755 16.970 -12.699 1.00 76.75 122 GLU A N 1
ATOM 1011 C CA . GLU A 1 122 ? -1.499 17.250 -11.297 1.00 76.75 122 GLU A CA 1
ATOM 1012 C C . GLU A 1 122 ? -2.428 16.370 -10.449 1.00 76.75 122 GLU A C 1
ATOM 1014 O O . GLU A 1 122 ? -3.566 16.087 -10.832 1.00 76.75 122 GLU A O 1
ATOM 1019 N N . GLU A 1 123 ? -1.903 15.869 -9.333 1.00 87.75 123 GLU A N 1
ATOM 1020 C CA . GLU A 1 123 ? -2.690 15.155 -8.322 1.00 87.75 123 GLU A CA 1
ATOM 1021 C C . GLU A 1 123 ? -3.315 13.820 -8.780 1.00 87.75 123 GLU A C 1
ATOM 1023 O O . GLU A 1 123 ? -4.339 13.381 -8.252 1.00 87.75 123 GLU A O 1
ATOM 1028 N N . LEU A 1 124 ? -2.720 13.110 -9.753 1.00 94.25 124 LEU A N 1
ATOM 1029 C CA . LEU A 1 124 ? -3.211 11.777 -10.154 1.00 94.25 124 LEU A CA 1
ATOM 1030 C C . LEU A 1 124 ? -3.244 10.784 -8.975 1.00 94.25 124 LEU A C 1
ATOM 1032 O O . LEU A 1 124 ? -4.129 9.923 -8.899 1.00 94.25 124 LEU A O 1
ATOM 1036 N N . TRP A 1 125 ? -2.284 10.905 -8.054 1.00 96.06 125 TRP A N 1
ATOM 1037 C CA . TRP A 1 125 ? -2.262 10.105 -6.835 1.00 96.06 125 TRP A CA 1
ATOM 1038 C C . TRP A 1 125 ? -3.508 10.371 -5.989 1.00 96.06 125 TRP A C 1
ATOM 1040 O O . TRP A 1 125 ? -4.264 9.445 -5.711 1.00 96.06 125 TRP A O 1
ATOM 1050 N N . GLU A 1 126 ? -3.759 11.626 -5.636 1.00 96.12 126 GLU A N 1
ATOM 1051 C CA . GLU A 1 126 ? -4.847 12.054 -4.758 1.00 96.12 126 GLU A CA 1
ATOM 1052 C C . GLU A 1 126 ? -6.224 11.840 -5.394 1.00 96.12 126 GLU A C 1
ATOM 1054 O O . GLU A 1 126 ? -7.146 11.370 -4.728 1.00 96.12 126 GLU A O 1
ATOM 1059 N N . SER A 1 127 ? -6.363 12.141 -6.685 1.00 95.19 127 SER A N 1
ATOM 1060 C CA . SER A 1 127 ? -7.647 12.113 -7.391 1.00 95.19 127 SER A CA 1
ATOM 1061 C C . SER A 1 127 ? -8.110 10.709 -7.788 1.00 95.19 127 SER A C 1
ATOM 1063 O O . SER A 1 127 ? -9.316 10.476 -7.884 1.00 95.19 127 SER A O 1
ATOM 1065 N N . LYS A 1 128 ? -7.185 9.764 -8.031 1.00 95.62 128 LYS A N 1
ATOM 1066 C CA . LYS A 1 128 ? -7.530 8.432 -8.567 1.00 95.62 128 LYS A CA 1
ATOM 1067 C C . LYS A 1 128 ? -6.928 7.255 -7.803 1.00 95.62 128 LYS A C 1
ATOM 1069 O O . LYS A 1 128 ? -7.626 6.259 -7.615 1.00 95.62 128 LYS A O 1
ATOM 1074 N N . LEU A 1 129 ? -5.660 7.305 -7.396 1.00 97.88 129 LEU A N 1
ATOM 1075 C CA . LEU A 1 129 ? -4.974 6.129 -6.829 1.00 97.88 129 LEU A CA 1
ATOM 1076 C C . LEU A 1 129 ? -5.192 5.977 -5.318 1.00 97.88 129 LEU A C 1
ATOM 1078 O O . LEU A 1 129 ? -5.485 4.880 -4.847 1.00 97.88 129 LEU A O 1
ATOM 1082 N N . LEU A 1 130 ? -5.105 7.070 -4.563 1.00 98.12 130 LEU A N 1
ATOM 1083 C CA . LEU A 1 130 ? -5.322 7.090 -3.119 1.00 98.12 130 LEU A CA 1
ATOM 1084 C C . LEU A 1 130 ? -6.757 6.681 -2.733 1.00 98.12 130 LEU A C 1
ATOM 1086 O O . LEU A 1 130 ? -6.890 5.885 -1.802 1.00 98.12 130 LEU A O 1
ATOM 1090 N N . PRO A 1 131 ? -7.829 7.117 -3.432 1.00 98.38 131 PRO A N 1
ATOM 1091 C CA . PRO A 1 131 ? -9.179 6.622 -3.166 1.00 98.38 131 PRO A CA 1
ATOM 1092 C C . PRO A 1 131 ? -9.295 5.103 -3.356 1.00 98.38 131 PRO A C 1
ATOM 1094 O O . PRO A 1 131 ? -9.806 4.420 -2.473 1.00 98.38 131 PRO A O 1
ATOM 1097 N N . GLN A 1 132 ? -8.726 4.557 -4.441 1.00 98.62 132 GLN A N 1
ATOM 1098 C CA . GLN A 1 132 ? -8.691 3.105 -4.674 1.00 98.62 132 GLN A CA 1
ATOM 1099 C C . GLN A 1 132 ? -7.941 2.363 -3.558 1.00 98.62 132 GLN A C 1
ATOM 1101 O O . GLN A 1 132 ? -8.398 1.317 -3.101 1.00 98.62 132 GLN A O 1
ATOM 1106 N N . MET A 1 133 ? -6.817 2.910 -3.081 1.00 98.62 133 MET A N 1
ATOM 1107 C CA . MET A 1 133 ? -6.068 2.338 -1.959 1.00 98.62 133 MET A CA 1
ATOM 1108 C C . MET A 1 133 ? -6.907 2.313 -0.675 1.00 98.62 133 MET A C 1
ATOM 1110 O O . MET A 1 133 ? -6.980 1.279 -0.010 1.00 98.62 133 MET A O 1
ATOM 1114 N N . LYS A 1 134 ? -7.574 3.427 -0.344 1.00 98.62 134 LYS A N 1
ATOM 1115 C CA . LYS A 1 134 ? -8.464 3.524 0.824 1.00 98.62 134 LYS A CA 1
ATOM 1116 C C . LYS A 1 134 ? -9.610 2.511 0.740 1.00 98.62 134 LYS A C 1
ATOM 1118 O O . LYS A 1 134 ? -9.887 1.839 1.735 1.00 98.62 134 LYS A O 1
ATOM 1123 N N . ASP A 1 135 ? -10.213 2.338 -0.436 1.00 98.56 135 ASP A N 1
ATOM 1124 C CA . ASP A 1 135 ? -11.270 1.347 -0.663 1.00 98.56 135 ASP A CA 1
ATOM 1125 C C . ASP A 1 135 ? -10.761 -0.090 -0.508 1.00 98.56 135 ASP A C 1
ATOM 1127 O O . ASP A 1 135 ? -11.392 -0.885 0.190 1.00 98.56 135 ASP A O 1
ATOM 1131 N N . ILE A 1 136 ? -9.598 -0.423 -1.081 1.00 98.56 136 ILE A N 1
ATOM 1132 C CA . ILE A 1 136 ? -8.960 -1.740 -0.921 1.00 98.56 136 ILE A CA 1
ATOM 1133 C C . ILE A 1 136 ? -8.747 -2.059 0.562 1.00 98.56 136 ILE A C 1
ATOM 1135 O O . ILE A 1 136 ? -9.129 -3.137 1.025 1.00 98.56 136 ILE A O 1
ATOM 1139 N N . ILE A 1 137 ? -8.169 -1.123 1.319 1.00 98.56 137 ILE A N 1
ATOM 1140 C CA . ILE A 1 137 ? -7.875 -1.308 2.745 1.00 98.56 137 ILE A CA 1
ATOM 1141 C C . ILE A 1 137 ? -9.172 -1.477 3.542 1.00 98.56 137 ILE A C 1
ATOM 1143 O O . ILE A 1 137 ? -9.313 -2.421 4.320 1.00 98.56 137 ILE A O 1
ATOM 1147 N N . LYS A 1 138 ? -10.149 -0.593 3.326 1.00 97.94 138 LYS A N 1
ATOM 1148 C CA . LYS A 1 138 ? -11.432 -0.637 4.030 1.00 97.94 138 LYS A CA 1
ATOM 1149 C C . LYS A 1 138 ? -12.186 -1.936 3.741 1.00 97.94 138 LYS A C 1
ATOM 1151 O O . LYS A 1 138 ? -12.622 -2.605 4.675 1.00 97.94 138 LYS A O 1
ATOM 1156 N N . LEU A 1 139 ? -12.344 -2.303 2.470 1.00 97.88 139 LEU A N 1
ATOM 1157 C CA . LEU A 1 139 ? -13.119 -3.480 2.068 1.00 97.88 139 LEU A CA 1
ATOM 1158 C C . LEU A 1 139 ? -12.454 -4.784 2.516 1.00 97.88 139 LEU A C 1
ATOM 1160 O O . LEU A 1 139 ? -13.146 -5.674 3.013 1.00 97.88 139 LEU A O 1
ATOM 1164 N N . SER A 1 140 ? -11.128 -4.892 2.398 1.00 97.06 140 SER A N 1
ATOM 1165 C CA . SER A 1 140 ? -10.400 -6.078 2.866 1.00 97.06 140 SER A CA 1
ATOM 1166 C C . SER A 1 140 ? -10.523 -6.256 4.383 1.00 97.06 140 SER A C 1
ATOM 1168 O O . SER A 1 140 ? -10.895 -7.344 4.828 1.00 97.06 140 SER A O 1
ATOM 1170 N N . MET A 1 141 ? -10.347 -5.191 5.172 1.00 95.31 141 MET A N 1
ATOM 1171 C CA . MET A 1 141 ? -10.528 -5.244 6.628 1.00 95.31 141 MET A CA 1
ATOM 1172 C C . MET A 1 141 ? -11.968 -5.577 7.023 1.00 95.31 141 MET A C 1
ATOM 1174 O O . MET A 1 141 ? -12.180 -6.468 7.843 1.00 95.31 141 MET A O 1
ATOM 1178 N N . LEU A 1 142 ? -12.970 -4.944 6.402 1.00 94.38 142 LEU A N 1
ATOM 1179 C CA . LEU A 1 142 ? -14.382 -5.239 6.676 1.00 94.38 142 LEU A CA 1
ATOM 1180 C C . LEU A 1 142 ? -14.759 -6.686 6.336 1.00 94.38 142 LEU A C 1
ATOM 1182 O O . LEU A 1 142 ? -15.532 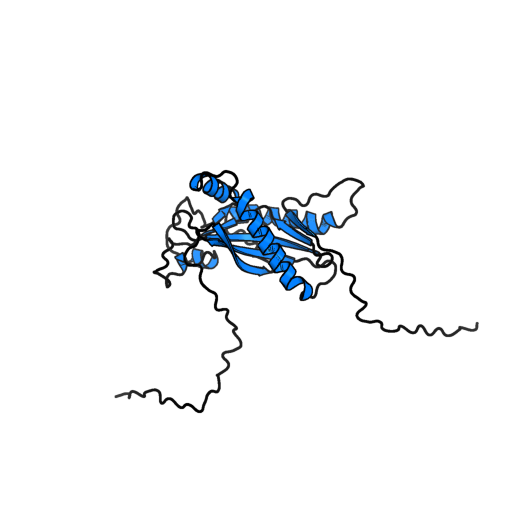-7.304 7.068 1.00 94.38 142 LEU A O 1
ATOM 1186 N N . SER A 1 143 ? -14.187 -7.251 5.268 1.00 94.50 143 SER A N 1
ATOM 1187 C CA . SER A 1 143 ? -14.437 -8.644 4.875 1.00 94.50 143 SER A CA 1
ATOM 1188 C C . SER A 1 143 ? -13.921 -9.665 5.899 1.00 94.50 143 SER A C 1
ATOM 1190 O O . SER A 1 143 ? -14.469 -10.766 6.014 1.00 94.50 143 SER A O 1
ATOM 1192 N N . ALA A 1 144 ? -12.884 -9.295 6.656 1.00 91.81 144 ALA A N 1
ATOM 1193 C CA . ALA A 1 144 ? -12.274 -10.129 7.682 1.00 91.81 144 ALA A CA 1
ATOM 1194 C C . ALA A 1 144 ? -12.778 -9.806 9.096 1.00 91.81 144 ALA A C 1
ATOM 1196 O O . ALA A 1 144 ? -12.718 -10.678 9.955 1.00 91.81 144 ALA A O 1
ATOM 1197 N N . TRP A 1 145 ? -13.300 -8.597 9.337 1.00 90.38 145 TRP A N 1
ATOM 1198 C CA . TRP A 1 145 ? -13.584 -8.060 10.672 1.00 90.38 145 TRP A CA 1
ATOM 1199 C C . TRP A 1 145 ? -14.415 -8.994 11.558 1.00 90.38 145 TRP A C 1
ATOM 1201 O O . TRP A 1 145 ? -14.051 -9.238 12.703 1.00 90.38 145 TRP A O 1
ATOM 1211 N N . SER A 1 146 ? -15.481 -9.587 11.011 1.00 86.00 146 SER A N 1
ATOM 1212 C CA . SER A 1 146 ? -16.357 -10.518 11.744 1.00 86.00 146 SER A CA 1
ATOM 1213 C C . SER A 1 146 ? -15.687 -11.835 12.158 1.00 86.00 146 SER A C 1
ATOM 1215 O O . SER A 1 146 ? -16.230 -12.557 12.989 1.00 86.00 146 SER A O 1
ATOM 1217 N N . LYS A 1 147 ? -14.529 -12.157 11.574 1.00 88.31 147 LYS A N 1
ATOM 1218 C CA . LYS A 1 147 ? -13.751 -13.377 11.827 1.00 88.31 147 LYS A CA 1
ATOM 1219 C C . LYS A 1 147 ? -12.541 -13.129 12.727 1.00 88.31 147 LYS A C 1
ATOM 1221 O O . LYS A 1 147 ? -11.811 -14.071 13.019 1.00 88.31 147 LYS A O 1
ATOM 1226 N N . VAL A 1 148 ? -12.280 -11.878 13.101 1.00 87.06 148 VAL A N 1
ATOM 1227 C CA . VAL A 1 148 ? -11.148 -11.534 13.959 1.00 87.06 148 VAL A CA 1
ATOM 1228 C C . VAL A 1 148 ? -11.560 -11.726 15.411 1.00 87.06 148 VAL A C 1
ATOM 1230 O O . VAL A 1 148 ? -12.432 -11.019 15.911 1.00 87.06 148 VAL A O 1
ATOM 1233 N N . ASP A 1 149 ? -10.885 -12.639 16.101 1.00 86.19 149 ASP A N 1
ATOM 1234 C CA . ASP A 1 149 ? -10.927 -12.710 17.558 1.00 86.19 149 ASP A CA 1
ATOM 1235 C C . ASP A 1 149 ? -10.014 -11.621 18.128 1.00 86.19 149 ASP A C 1
ATOM 1237 O O . ASP A 1 149 ? -8.789 -11.758 18.178 1.00 86.19 149 ASP A O 1
ATOM 1241 N N . TRP A 1 150 ? -10.610 -10.500 18.521 1.00 86.19 150 TRP A N 1
ATOM 1242 C CA . TRP A 1 150 ? -9.887 -9.354 19.060 1.00 86.19 150 TRP A CA 1
ATOM 1243 C C . TRP A 1 150 ? -9.974 -9.301 20.586 1.00 86.19 150 TRP A C 1
ATOM 1245 O O . TRP A 1 150 ? -10.887 -9.833 21.214 1.00 86.19 150 TRP A O 1
ATOM 1255 N N . ARG A 1 151 ? -8.999 -8.625 21.196 1.00 85.69 151 ARG A N 1
ATOM 1256 C CA . ARG A 1 151 ? -9.018 -8.259 22.616 1.00 85.69 151 ARG A CA 1
ATOM 1257 C C . ARG A 1 151 ? -8.989 -6.745 22.724 1.00 85.69 151 ARG A C 1
ATOM 1259 O O . ARG A 1 151 ? -8.377 -6.078 21.885 1.00 85.69 151 ARG A O 1
ATOM 1266 N N . GLU A 1 152 ? -9.617 -6.203 23.762 1.00 82.75 152 GLU A N 1
ATOM 1267 C CA . GLU A 1 152 ? -9.488 -4.777 24.057 1.00 82.75 152 GLU A CA 1
ATOM 1268 C C . GLU A 1 152 ? -8.009 -4.385 24.152 1.00 82.75 152 GLU A C 1
ATOM 1270 O O . GLU A 1 152 ? -7.167 -5.165 24.601 1.00 82.75 152 GLU A O 1
ATOM 1275 N N . ASN A 1 153 ? -7.691 -3.175 23.692 1.00 83.88 153 ASN A N 1
ATOM 1276 C CA . ASN A 1 153 ? -6.328 -2.646 23.627 1.00 83.88 153 ASN A CA 1
ATOM 1277 C C . ASN A 1 153 ? -5.354 -3.414 22.712 1.00 83.88 153 ASN A C 1
ATOM 1279 O O . ASN A 1 153 ? -4.159 -3.126 22.748 1.00 83.88 153 ASN A O 1
ATOM 1283 N N . SER A 1 154 ? -5.834 -4.341 21.876 1.00 88.94 154 SER A N 1
ATOM 1284 C CA . SER A 1 154 ? -5.016 -4.942 20.817 1.00 88.94 154 SER A CA 1
ATOM 1285 C C . SER A 1 154 ? -4.999 -4.062 19.578 1.00 88.94 154 SER A C 1
ATOM 1287 O O . SER A 1 154 ? -6.044 -3.600 19.121 1.00 88.94 154 SER A O 1
ATOM 1289 N N . ILE A 1 155 ? -3.809 -3.896 19.014 1.00 92.25 155 ILE A N 1
ATOM 1290 C CA . ILE A 1 155 ? -3.577 -3.149 17.780 1.00 92.25 155 ILE A CA 1
ATOM 1291 C C . ILE A 1 155 ? -3.071 -4.095 16.694 1.00 92.25 155 ILE A C 1
ATOM 1293 O O . ILE A 1 155 ? -2.502 -5.146 16.994 1.00 92.25 155 ILE A O 1
ATOM 1297 N N . GLY A 1 156 ? -3.247 -3.713 15.435 1.00 93.62 156 GLY A N 1
ATOM 1298 C CA . GLY A 1 156 ? -2.665 -4.427 14.304 1.00 93.62 156 GLY A CA 1
ATOM 1299 C C . GLY A 1 156 ? -1.956 -3.465 13.366 1.00 93.62 156 GLY A C 1
ATOM 1300 O O . GLY A 1 156 ? -2.592 -2.577 12.809 1.00 93.62 156 GLY A O 1
ATOM 1301 N N . LEU A 1 157 ? -0.649 -3.649 13.180 1.00 96.69 157 LEU A N 1
ATOM 1302 C CA . LEU A 1 157 ? 0.121 -2.927 12.172 1.00 96.69 157 LEU A CA 1
ATOM 1303 C C . LEU A 1 157 ? 0.337 -3.832 10.960 1.00 96.69 157 LEU A C 1
ATOM 1305 O O . LEU A 1 157 ? 0.906 -4.922 11.074 1.00 96.69 157 LEU A O 1
ATOM 1309 N N . TYR A 1 158 ? -0.116 -3.362 9.805 1.00 97.56 158 TYR A N 1
ATOM 1310 C CA . TYR A 1 158 ? -0.162 -4.117 8.563 1.00 97.56 158 TYR A CA 1
ATOM 1311 C C . TYR A 1 158 ? 0.599 -3.397 7.452 1.00 97.56 158 TYR A C 1
ATOM 1313 O O . TYR A 1 158 ? 0.551 -2.172 7.335 1.00 97.56 158 TYR A O 1
ATOM 1321 N N . GLY A 1 159 ? 1.287 -4.171 6.618 1.00 97.81 159 GLY A N 1
ATOM 1322 C CA . GLY A 1 159 ? 1.842 -3.719 5.347 1.00 97.81 159 GLY A CA 1
ATOM 1323 C C . GLY A 1 159 ? 0.968 -4.208 4.205 1.00 97.81 159 GLY A C 1
ATOM 1324 O O . GLY A 1 159 ? 0.833 -5.414 4.018 1.00 97.81 159 GLY A O 1
ATOM 1325 N N . TYR A 1 160 ? 0.381 -3.285 3.460 1.00 98.12 160 TYR A N 1
ATOM 1326 C CA . TYR A 1 160 ? -0.383 -3.588 2.257 1.00 98.12 160 TYR A CA 1
ATOM 1327 C C . TYR A 1 160 ? 0.529 -3.506 1.044 1.00 98.12 160 TYR A C 1
ATOM 1329 O O . TYR A 1 160 ? 1.163 -2.471 0.829 1.00 98.12 160 TYR A O 1
ATOM 1337 N N . ASP A 1 161 ? 0.551 -4.578 0.257 1.00 98.00 161 ASP A N 1
ATOM 1338 C CA . ASP A 1 161 ? 1.309 -4.658 -0.986 1.00 98.00 161 ASP A CA 1
ATOM 1339 C C . ASP A 1 161 ? 0.311 -4.550 -2.136 1.00 98.00 161 ASP A C 1
ATOM 1341 O O . ASP A 1 161 ? -0.538 -5.428 -2.326 1.00 98.00 161 ASP A O 1
ATOM 1345 N N . VAL A 1 162 ? 0.382 -3.453 -2.886 1.00 98.44 162 VAL A N 1
ATOM 1346 C CA . VAL A 1 162 ? -0.525 -3.196 -4.010 1.00 98.44 162 VAL A CA 1
ATOM 1347 C C . VAL A 1 162 ? 0.241 -2.968 -5.307 1.00 98.44 162 VAL A C 1
ATOM 1349 O O . VAL A 1 162 ? 1.348 -2.433 -5.313 1.00 98.44 162 VAL A O 1
ATOM 1352 N N . LEU A 1 163 ? -0.371 -3.351 -6.421 1.00 98.38 163 LEU A N 1
ATOM 1353 C CA . LEU A 1 163 ? 0.141 -3.153 -7.775 1.00 98.38 163 LEU A CA 1
ATOM 1354 C C . LEU A 1 163 ? -0.815 -2.261 -8.562 1.00 98.38 163 LEU A C 1
ATOM 1356 O O . LEU A 1 163 ? -2.026 -2.348 -8.381 1.00 98.38 163 LEU A O 1
ATOM 1360 N N . ILE A 1 164 ? -0.288 -1.435 -9.461 1.00 98.31 164 ILE A N 1
ATOM 1361 C CA . ILE A 1 164 ? -1.092 -0.646 -10.401 1.00 98.31 164 ILE A CA 1
ATOM 1362 C C . ILE A 1 164 ? -0.903 -1.239 -11.798 1.00 98.31 164 ILE A C 1
ATOM 1364 O O . ILE A 1 164 ? 0.226 -1.536 -12.189 1.00 98.31 164 ILE A O 1
ATOM 1368 N N . ASP A 1 165 ? -1.990 -1.437 -12.540 1.00 97.88 165 ASP A N 1
ATOM 1369 C CA . ASP A 1 165 ? -1.939 -1.861 -13.943 1.00 97.88 165 ASP A CA 1
ATOM 1370 C C . ASP A 1 165 ? -1.892 -0.676 -14.924 1.00 97.88 165 ASP A C 1
ATOM 1372 O O . ASP A 1 165 ? -1.991 0.492 -14.538 1.00 97.88 165 ASP A O 1
ATOM 1376 N N . SER A 1 166 ? -1.723 -0.973 -16.212 1.00 96.44 166 SER A N 1
ATOM 1377 C CA . SER A 1 166 ? -1.655 0.034 -17.277 1.00 96.44 166 SER A CA 1
ATOM 1378 C C . SER A 1 166 ? -2.906 0.916 -17.393 1.00 96.44 166 SER A C 1
ATOM 1380 O O . SER A 1 166 ? -2.807 2.031 -17.900 1.00 96.44 166 SER A O 1
ATOM 1382 N N . ASP A 1 167 ? -4.057 0.461 -16.890 1.00 96.56 167 ASP A N 1
ATOM 1383 C CA . ASP A 1 167 ? -5.327 1.203 -16.898 1.00 9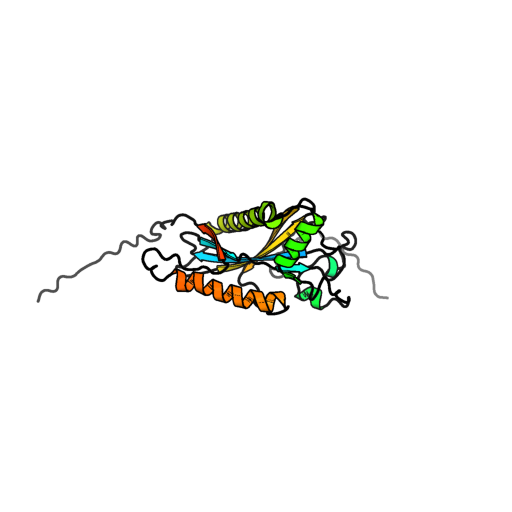6.56 167 ASP A CA 1
ATOM 1384 C C . ASP A 1 167 ? -5.504 2.086 -15.643 1.00 96.56 167 ASP A C 1
ATOM 1386 O O . ASP A 1 167 ? -6.543 2.733 -15.434 1.00 96.56 167 ASP A O 1
ATOM 1390 N N . LEU A 1 168 ? -4.458 2.163 -14.811 1.00 96.38 168 LEU A N 1
ATOM 1391 C CA . LEU A 1 168 ? -4.432 2.853 -13.521 1.00 96.38 168 LEU A CA 1
ATOM 1392 C C . LEU A 1 168 ? -5.444 2.272 -12.525 1.00 96.38 168 LEU A C 1
ATOM 1394 O O . LEU A 1 168 ? -6.017 3.010 -11.708 1.00 96.38 168 LEU A O 1
ATOM 1398 N N . LYS A 1 169 ? -5.675 0.959 -12.598 1.00 98.12 169 LYS A N 1
ATOM 1399 C CA . LYS A 1 169 ? -6.422 0.206 -11.596 1.00 98.12 169 LYS A CA 1
ATOM 1400 C C . LYS A 1 169 ? -5.456 -0.411 -10.590 1.00 98.12 169 LYS A C 1
ATOM 1402 O O . LYS A 1 169 ? -4.439 -1.005 -10.949 1.00 98.12 169 LYS A O 1
ATOM 1407 N N . MET A 1 170 ? -5.791 -0.260 -9.313 1.00 98.44 170 MET A N 1
ATOM 1408 C CA . MET A 1 170 ? -5.014 -0.808 -8.208 1.00 98.44 170 MET A CA 1
ATOM 1409 C C . MET A 1 170 ? -5.497 -2.213 -7.829 1.00 98.44 170 MET A C 1
ATOM 1411 O O . MET A 1 170 ? -6.697 -2.485 -7.763 1.00 98.44 170 MET A O 1
ATOM 1415 N N . TRP A 1 171 ? -4.549 -3.099 -7.546 1.00 98.50 171 TRP A N 1
ATOM 1416 C CA . TRP A 1 171 ? -4.765 -4.494 -7.189 1.00 98.50 171 TRP A CA 1
ATOM 1417 C C . TRP A 1 171 ? -4.069 -4.811 -5.871 1.00 98.50 171 TRP A C 1
ATOM 1419 O O . TRP A 1 171 ? -2.877 -4.555 -5.723 1.00 98.50 171 TRP A O 1
ATOM 1429 N N . LEU A 1 172 ? -4.802 -5.400 -4.927 1.00 98.50 172 LEU A N 1
ATOM 1430 C CA . LEU A 1 172 ? -4.219 -5.956 -3.708 1.00 98.50 172 LEU A CA 1
ATOM 1431 C C . LEU A 1 172 ? -3.470 -7.251 -4.037 1.00 98.50 172 LEU A C 1
ATOM 1433 O O . LEU A 1 172 ? -4.070 -8.175 -4.587 1.00 98.50 172 LEU A O 1
ATOM 1437 N N . LEU A 1 173 ? -2.186 -7.321 -3.683 1.00 97.19 173 LEU A N 1
ATOM 1438 C CA . LEU A 1 173 ? -1.379 -8.533 -3.817 1.00 97.19 173 LEU A CA 1
ATOM 1439 C C . LEU A 1 173 ? -1.428 -9.359 -2.531 1.00 97.19 173 LEU A C 1
ATOM 1441 O O . LEU A 1 173 ? -1.858 -10.511 -2.551 1.00 97.19 173 LEU A O 1
ATOM 1445 N N . GLU A 1 174 ? -1.024 -8.751 -1.415 1.00 96.69 174 GLU A N 1
ATOM 1446 C CA . GLU A 1 174 ? -0.985 -9.389 -0.101 1.00 96.69 174 GLU A CA 1
ATOM 1447 C C . GLU A 1 174 ? -1.084 -8.365 1.039 1.00 96.69 174 GLU A C 1
ATOM 1449 O O . GLU A 1 174 ? -0.896 -7.160 0.851 1.00 96.69 174 GLU A O 1
ATOM 1454 N N . ILE A 1 175 ? -1.391 -8.870 2.237 1.00 97.19 175 ILE A N 1
ATOM 1455 C CA . ILE A 1 175 ? -1.401 -8.104 3.484 1.00 97.19 175 ILE A CA 1
ATOM 1456 C C . ILE A 1 175 ? -0.451 -8.797 4.455 1.00 97.19 175 ILE A C 1
ATOM 1458 O O . ILE A 1 175 ? -0.677 -9.936 4.862 1.00 97.19 175 ILE A O 1
ATOM 1462 N N . ASN A 1 176 ? 0.598 -8.088 4.848 1.00 94.75 176 ASN A N 1
ATOM 1463 C CA . ASN A 1 176 ? 1.616 -8.561 5.771 1.00 94.75 176 ASN A CA 1
ATOM 1464 C C . ASN A 1 176 ? 1.296 -8.086 7.191 1.00 94.75 176 ASN A C 1
ATOM 1466 O O . ASN A 1 176 ? 1.240 -6.882 7.442 1.00 94.75 176 ASN A O 1
ATOM 1470 N N . LEU A 1 177 ? 1.112 -9.014 8.133 1.00 91.44 177 LEU A N 1
ATOM 1471 C CA . LEU A 1 177 ? 1.093 -8.680 9.560 1.00 91.44 177 LEU A CA 1
ATOM 1472 C C . LEU A 1 177 ? 2.522 -8.378 10.026 1.00 91.44 177 LEU A C 1
ATOM 1474 O O . LEU A 1 177 ? 3.438 -9.120 9.677 1.00 91.44 177 LEU A O 1
ATOM 1478 N N . CYS A 1 178 ? 2.701 -7.330 10.837 1.00 85.62 178 CYS A N 1
ATOM 1479 C CA . CYS A 1 178 ? 4.013 -6.906 11.340 1.00 85.62 178 CYS A CA 1
ATOM 1480 C C . CYS A 1 178 ? 5.021 -6.702 10.191 1.00 85.62 178 CYS A C 1
ATOM 1482 O O . CYS A 1 178 ? 6.007 -7.440 10.096 1.00 85.62 178 CYS A O 1
ATOM 1484 N N . PRO A 1 179 ? 4.774 -5.732 9.286 1.00 86.69 179 PRO A N 1
ATOM 1485 C CA . PRO A 1 179 ? 5.655 -5.499 8.148 1.00 86.69 179 PRO A CA 1
ATOM 1486 C C . PRO A 1 179 ? 7.088 -5.221 8.611 1.00 86.69 179 PRO A C 1
ATOM 1488 O O . PRO A 1 179 ? 7.308 -4.683 9.694 1.00 86.69 179 PRO A O 1
ATOM 1491 N N . THR A 1 180 ? 8.069 -5.574 7.775 1.00 81.94 180 THR A N 1
ATOM 1492 C CA . THR A 1 180 ? 9.480 -5.335 8.103 1.00 81.94 180 THR A CA 1
ATOM 1493 C C . THR A 1 180 ? 9.745 -3.858 8.398 1.00 81.94 180 THR A C 1
ATOM 1495 O O . THR A 1 180 ? 9.318 -2.975 7.650 1.00 81.94 180 THR A O 1
ATOM 1498 N N . MET A 1 181 ? 10.487 -3.623 9.479 1.00 85.44 181 MET A N 1
ATOM 1499 C CA . MET A 1 181 ? 10.932 -2.304 9.939 1.00 85.44 181 MET A CA 1
ATOM 1500 C C . MET A 1 181 ? 12.433 -2.102 9.699 1.00 85.44 181 MET A C 1
ATOM 1502 O O . MET A 1 181 ? 13.075 -1.272 10.334 1.00 85.44 181 MET A O 1
ATOM 1506 N N . GLU A 1 182 ? 13.028 -2.893 8.803 1.00 83.12 182 GLU A N 1
ATOM 1507 C CA . GLU A 1 182 ? 14.444 -2.779 8.466 1.00 83.12 182 GLU A CA 1
ATOM 1508 C C . GLU A 1 182 ? 14.727 -1.468 7.717 1.00 83.12 182 GLU A C 1
ATOM 1510 O O . GLU A 1 182 ? 14.071 -1.131 6.728 1.00 83.12 182 GLU A O 1
ATOM 1515 N N . HIS A 1 183 ? 15.772 -0.756 8.140 1.00 87.06 183 HIS A N 1
ATOM 1516 C CA . HIS A 1 183 ? 16.265 0.462 7.489 1.00 87.06 183 HIS A CA 1
ATOM 1517 C C . HIS A 1 183 ? 17.141 0.116 6.273 1.00 87.06 183 HIS A C 1
ATOM 1519 O O . HIS A 1 183 ? 18.309 0.496 6.195 1.00 87.06 183 HIS A O 1
ATOM 1525 N N . SER A 1 184 ? 16.585 -0.675 5.354 1.00 81.25 184 SER A N 1
ATOM 1526 C CA . SER A 1 184 ? 17.314 -1.292 4.237 1.00 81.25 184 SER A CA 1
ATOM 1527 C C . SER A 1 184 ? 17.744 -0.316 3.137 1.00 81.25 184 SER A C 1
AT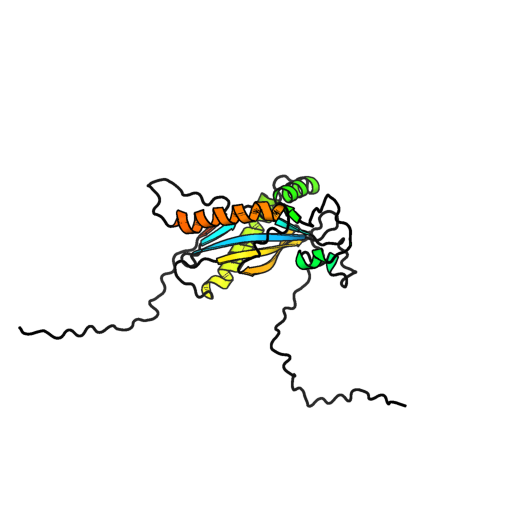OM 1529 O O . SER A 1 184 ? 18.623 -0.648 2.348 1.00 81.25 184 SER A O 1
ATOM 1531 N N . THR A 1 185 ? 17.123 0.862 3.082 1.00 86.56 185 THR A N 1
ATOM 1532 C CA . THR A 1 185 ? 17.349 1.912 2.079 1.00 86.56 185 THR A CA 1
ATOM 1533 C C . THR A 1 185 ? 17.289 3.287 2.738 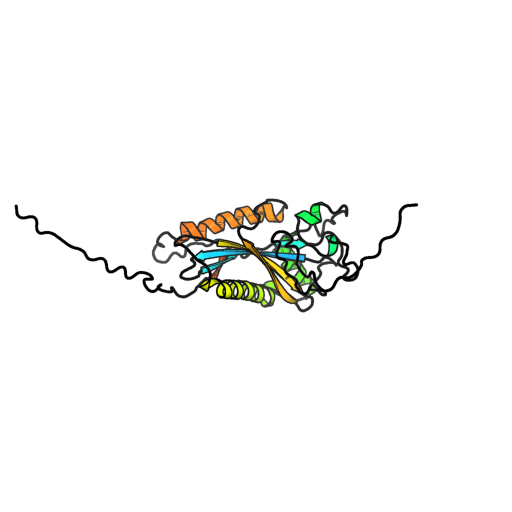1.00 86.56 185 THR A C 1
ATOM 1535 O O . THR A 1 185 ? 16.763 3.432 3.847 1.00 86.56 185 THR A O 1
ATOM 1538 N N . LYS A 1 186 ? 17.750 4.336 2.050 1.00 89.88 186 LYS A N 1
ATOM 1539 C CA . LYS A 1 186 ? 17.606 5.725 2.525 1.00 89.88 186 LYS A CA 1
ATOM 1540 C C . LYS A 1 186 ? 16.146 6.108 2.784 1.00 89.88 186 LYS A C 1
ATOM 1542 O O . LYS A 1 186 ? 15.869 6.783 3.772 1.00 89.88 186 LYS A O 1
ATOM 1547 N N . VAL A 1 187 ? 15.229 5.636 1.936 1.00 91.25 187 VAL A N 1
ATOM 1548 C CA . VAL A 1 187 ? 13.782 5.874 2.066 1.00 91.25 187 VAL A CA 1
ATOM 1549 C C . VAL A 1 187 ? 13.248 5.247 3.357 1.00 91.25 187 VAL A C 1
ATOM 1551 O O . VAL A 1 187 ? 12.678 5.944 4.195 1.00 91.25 187 VAL A O 1
ATOM 1554 N N . THR A 1 188 ? 13.490 3.951 3.576 1.00 91.50 188 THR A N 1
ATOM 1555 C CA . THR A 1 188 ? 13.004 3.253 4.784 1.00 91.50 188 THR A CA 1
ATOM 1556 C C . THR A 1 188 ? 13.671 3.750 6.062 1.00 91.50 188 THR A C 1
ATOM 1558 O O . THR A 1 188 ? 12.998 3.875 7.081 1.00 91.50 188 THR A O 1
ATOM 1561 N N . LYS A 1 189 ? 14.957 4.119 6.010 1.00 92.62 189 LYS A N 1
ATOM 1562 C CA . LYS A 1 189 ? 15.687 4.703 7.146 1.00 92.62 189 LYS A CA 1
ATOM 1563 C C . LYS A 1 189 ? 15.078 6.020 7.640 1.00 92.62 189 LYS A C 1
ATOM 1565 O O . LYS A 1 189 ? 15.225 6.336 8.816 1.00 92.62 189 LYS A O 1
ATOM 1570 N N . HIS A 1 190 ? 14.422 6.778 6.761 1.00 93.19 190 HIS A N 1
ATOM 1571 C CA . HIS A 1 190 ? 13.717 8.004 7.133 1.00 93.19 190 HIS A CA 1
ATOM 1572 C C . HIS A 1 190 ? 12.260 7.740 7.538 1.00 93.19 190 HIS A C 1
ATOM 1574 O O . HIS A 1 190 ? 11.816 8.222 8.577 1.00 93.19 190 HIS A O 1
ATOM 1580 N N . LEU A 1 191 ? 11.527 6.952 6.744 1.00 94.62 191 LEU A N 1
ATOM 1581 C CA . LEU A 1 191 ? 10.088 6.763 6.936 1.00 94.62 191 LEU A CA 1
ATOM 1582 C C . LEU A 1 191 ? 9.737 5.874 8.135 1.00 94.62 191 LEU A C 1
ATOM 1584 O O . LEU A 1 191 ? 8.778 6.171 8.840 1.00 94.62 191 LEU A O 1
ATOM 1588 N N . VAL A 1 192 ? 10.494 4.798 8.386 1.00 94.69 192 VAL A N 1
ATOM 1589 C CA . VAL A 1 192 ? 10.151 3.826 9.441 1.00 94.69 192 VAL A CA 1
ATOM 1590 C C . VAL A 1 192 ? 10.174 4.460 10.837 1.00 94.69 192 VAL A C 1
ATOM 1592 O O . VAL A 1 192 ? 9.173 4.322 11.540 1.00 94.69 192 VAL A O 1
ATOM 1595 N N . PRO A 1 193 ? 11.229 5.193 11.258 1.00 95.25 193 PRO A N 1
ATOM 1596 C CA . PRO A 1 193 ? 11.228 5.841 12.570 1.00 95.25 193 PRO A CA 1
ATOM 1597 C C . PRO A 1 193 ? 10.074 6.832 12.745 1.00 95.25 193 PRO A C 1
ATOM 1599 O O . PRO A 1 193 ? 9.410 6.810 13.777 1.00 95.25 193 PRO A O 1
ATOM 1602 N N . LYS A 1 194 ? 9.798 7.647 11.716 1.00 95.75 194 LYS A N 1
ATOM 1603 C CA . LYS A 1 194 ? 8.711 8.636 11.724 1.00 95.75 194 LYS A CA 1
ATOM 1604 C C . LYS A 1 194 ? 7.340 7.968 11.877 1.00 95.75 194 LYS A C 1
ATOM 1606 O O . LYS A 1 194 ? 6.558 8.345 12.743 1.00 95.75 194 LYS A O 1
ATOM 1611 N N . MET A 1 195 ? 7.086 6.919 11.093 1.00 96.19 195 MET A N 1
ATOM 1612 C CA . MET A 1 195 ? 5.845 6.144 11.154 1.00 96.19 195 MET A CA 1
ATOM 1613 C C . MET A 1 195 ? 5.646 5.480 12.520 1.00 96.19 195 MET A C 1
ATOM 1615 O O . MET A 1 195 ? 4.530 5.468 13.038 1.00 96.19 195 MET A O 1
ATOM 1619 N N . MET A 1 196 ? 6.716 4.966 13.132 1.00 94.88 196 MET A N 1
ATOM 1620 C CA . MET A 1 196 ? 6.652 4.356 14.463 1.00 94.88 196 MET A CA 1
ATOM 1621 C C . MET A 1 196 ? 6.420 5.389 15.575 1.00 94.88 196 MET A C 1
ATOM 1623 O O . MET A 1 196 ? 5.679 5.107 16.514 1.00 94.88 196 MET A O 1
ATOM 1627 N N . GLU A 1 197 ? 7.005 6.584 15.472 1.00 95.00 197 GLU A N 1
ATOM 1628 C CA . GLU A 1 197 ? 6.722 7.688 16.398 1.00 95.00 197 GLU A CA 1
ATOM 1629 C C . GLU A 1 197 ? 5.252 8.121 16.305 1.00 95.00 197 GLU A C 1
ATOM 1631 O O . GLU A 1 197 ? 4.564 8.237 17.319 1.00 95.00 197 GLU A O 1
ATOM 1636 N N . ASP A 1 198 ? 4.741 8.299 15.087 1.00 96.31 198 ASP A N 1
ATOM 1637 C CA . ASP A 1 198 ? 3.344 8.669 14.860 1.00 96.31 198 ASP A CA 1
ATOM 1638 C C . ASP A 1 198 ? 2.369 7.572 15.303 1.00 96.31 198 ASP A C 1
ATOM 1640 O O . ASP A 1 198 ? 1.265 7.870 15.760 1.00 96.31 198 ASP A O 1
ATOM 1644 N N . LEU A 1 199 ? 2.782 6.302 15.240 1.00 94.75 199 LEU A N 1
ATOM 1645 C CA . LEU A 1 199 ? 1.995 5.189 15.765 1.00 94.75 199 LEU A CA 1
ATOM 1646 C C . LEU A 1 199 ? 1.754 5.376 17.265 1.00 94.75 199 LEU A C 1
ATOM 1648 O O . LEU A 1 199 ? 0.611 5.251 17.701 1.00 94.75 199 LEU A O 1
ATOM 1652 N N . CYS A 1 200 ? 2.784 5.741 18.038 1.00 93.19 200 CYS A N 1
ATOM 1653 C CA . CYS A 1 200 ? 2.649 6.030 19.469 1.00 93.19 200 CYS A CA 1
ATOM 1654 C C . CYS A 1 200 ? 1.642 7.155 19.739 1.00 93.19 200 CYS A C 1
ATOM 1656 O O . CYS A 1 200 ? 0.827 7.013 20.650 1.00 93.19 200 CYS A O 1
ATOM 1658 N N . LYS A 1 201 ? 1.616 8.204 18.906 1.00 93.12 201 LYS A N 1
ATOM 1659 C CA . LYS A 1 201 ? 0.631 9.296 19.024 1.00 93.12 201 LYS A CA 1
ATOM 1660 C C . LYS A 1 201 ? -0.808 8.783 18.897 1.00 93.12 201 LYS A C 1
ATOM 1662 O O . LYS A 1 201 ? -1.698 9.211 19.627 1.00 93.12 201 LYS A O 1
ATOM 1667 N N . VAL A 1 202 ? -1.045 7.807 18.018 1.00 92.38 202 VAL A N 1
ATOM 1668 C CA . VAL A 1 202 ? -2.371 7.185 17.867 1.00 92.38 202 VAL A CA 1
ATOM 1669 C C . VAL A 1 202 ? -2.717 6.282 19.056 1.00 92.38 202 VAL A C 1
ATOM 1671 O O . VAL A 1 202 ? -3.824 6.368 19.585 1.00 92.38 202 VAL A O 1
ATOM 1674 N N . ILE A 1 203 ? -1.805 5.398 19.479 1.00 90.81 203 ILE A N 1
ATOM 1675 C CA . ILE A 1 203 ? -2.144 4.305 20.415 1.00 90.81 203 ILE A CA 1
ATOM 1676 C C . ILE A 1 203 ? -1.924 4.631 21.901 1.00 90.81 203 ILE A C 1
ATOM 1678 O O . ILE A 1 203 ? -2.517 3.957 22.749 1.00 90.81 203 ILE A O 1
ATOM 1682 N N . ILE A 1 2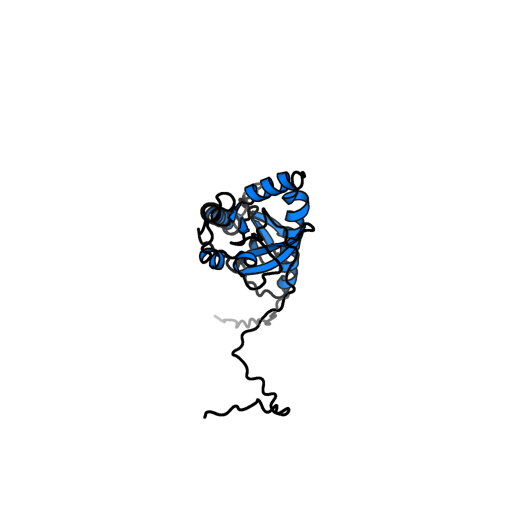04 ? -1.072 5.611 22.217 1.00 87.88 204 ILE A N 1
ATOM 1683 C CA . ILE A 1 204 ? -0.779 6.077 23.581 1.00 87.88 204 ILE A CA 1
ATOM 1684 C C . ILE A 1 204 ? -1.519 7.392 23.800 1.00 87.88 204 ILE A C 1
ATOM 1686 O O . ILE A 1 204 ? -2.500 7.415 24.544 1.00 87.88 204 ILE A O 1
ATOM 1690 N N . ASP A 1 205 ? -1.119 8.451 23.092 1.00 85.25 205 ASP A N 1
ATOM 1691 C CA . ASP A 1 205 ? -1.657 9.793 23.329 1.00 85.25 205 ASP A CA 1
ATOM 1692 C C . ASP A 1 205 ? -3.157 9.824 23.024 1.00 85.25 205 ASP A C 1
ATOM 1694 O O . ASP A 1 205 ? -3.935 10.380 23.795 1.00 85.25 205 ASP A O 1
ATOM 1698 N N . GLY A 1 206 ? -3.600 9.147 21.960 1.00 77.25 206 GLY A N 1
ATOM 1699 C CA . GLY A 1 206 ? -5.014 9.032 21.597 1.00 77.25 206 GLY A CA 1
ATOM 1700 C C . GLY A 1 206 ? -5.921 8.402 22.666 1.00 77.25 206 GLY A C 1
ATOM 1701 O O . GLY A 1 206 ? -7.137 8.575 22.589 1.00 77.25 206 GLY A O 1
ATOM 1702 N N . LYS A 1 207 ? -5.370 7.699 23.669 1.00 72.81 207 LYS A N 1
ATOM 1703 C CA . LYS A 1 207 ? -6.153 7.091 24.761 1.00 72.81 207 LYS A CA 1
ATOM 1704 C C . LYS A 1 207 ? -6.365 7.997 25.964 1.00 72.81 207 LYS A C 1
ATOM 1706 O O . LYS A 1 207 ? -7.300 7.754 26.725 1.00 72.81 207 LYS A O 1
ATOM 1711 N N . GLU A 1 208 ? -5.515 8.994 26.188 1.00 67.62 208 GLU A N 1
ATOM 1712 C CA . GLU A 1 208 ? -5.737 9.898 27.319 1.00 67.62 208 GLU A CA 1
ATOM 1713 C C . GLU A 1 208 ? -6.872 10.867 26.983 1.00 67.62 208 GLU A C 1
ATOM 1715 O O . GLU A 1 208 ? -6.975 11.326 25.841 1.00 67.62 208 GLU A O 1
ATOM 1720 N N . LEU A 1 209 ? -7.702 11.184 27.981 1.00 59.53 209 LEU A N 1
ATOM 1721 C CA . LEU A 1 209 ? -8.836 12.092 27.825 1.00 59.53 209 LEU A CA 1
ATOM 1722 C C . LEU A 1 209 ? -8.364 13.387 27.146 1.00 59.53 209 LEU A C 1
ATOM 1724 O O . LEU A 1 209 ? -7.418 14.007 27.637 1.00 59.53 209 LEU A O 1
ATOM 1728 N N . PRO A 1 210 ? -8.958 13.781 26.006 1.00 61.50 210 PRO A N 1
ATOM 1729 C CA . PRO A 1 210 ? -8.626 15.061 25.410 1.00 61.50 210 PRO A CA 1
ATOM 1730 C C . PRO A 1 210 ? -9.011 16.162 26.399 1.00 61.50 210 PRO A C 1
ATOM 1732 O O . PRO A 1 210 ? -10.118 16.151 26.941 1.00 61.50 210 PRO A O 1
ATOM 1735 N N . GLU A 1 211 ? -8.107 17.114 26.628 1.00 66.44 211 GLU A N 1
ATOM 1736 C CA . GLU A 1 211 ? -8.508 18.404 27.187 1.00 66.44 211 GLU A CA 1
ATOM 1737 C C . GLU A 1 211 ? -9.601 18.989 26.281 1.00 66.44 211 GLU A C 1
ATOM 1739 O O . GLU A 1 211 ? -9.537 18.842 25.053 1.00 66.44 211 GLU A O 1
ATOM 1744 N N . GLU A 1 212 ? -10.640 19.586 26.874 1.00 64.25 212 GLU A N 1
ATOM 1745 C CA . GLU A 1 212 ? -11.813 20.057 26.132 1.00 64.25 212 GLU A CA 1
ATOM 1746 C C . GLU A 1 212 ? -11.398 20.903 24.916 1.00 64.25 212 GLU A C 1
ATOM 1748 O O . GLU A 1 212 ? -10.791 21.963 25.039 1.00 64.25 212 GLU A O 1
ATOM 1753 N N . GLY A 1 213 ? -11.729 20.413 23.716 1.00 62.69 213 GLY A N 1
ATOM 1754 C CA . GLY A 1 213 ? -11.488 21.117 22.454 1.00 62.69 213 GLY A CA 1
ATOM 1755 C C . GLY A 1 213 ? -10.142 20.858 21.765 1.00 62.69 213 GLY A C 1
ATOM 1756 O O . GLY A 1 213 ? -9.965 21.336 20.643 1.00 62.69 213 GLY A O 1
ATOM 1757 N N . ILE A 1 214 ? -9.216 20.080 22.343 1.00 68.06 214 ILE A N 1
ATOM 1758 C CA . ILE A 1 214 ? -7.919 19.779 21.706 1.00 68.06 214 ILE A CA 1
ATOM 1759 C C . ILE A 1 214 ? -7.957 18.409 21.017 1.00 68.06 214 ILE A C 1
ATOM 1761 O O . ILE A 1 214 ? -7.937 17.355 21.655 1.00 68.06 214 ILE A O 1
ATOM 1765 N N . LYS A 1 215 ? -7.966 18.407 19.676 1.00 69.31 215 LYS A N 1
ATOM 1766 C CA . LYS A 1 215 ? -7.781 17.180 18.887 1.00 69.31 215 LYS A CA 1
ATOM 1767 C C . LYS A 1 215 ? -6.312 16.764 18.950 1.00 69.31 215 LYS A C 1
ATOM 1769 O O . LYS A 1 215 ? -5.445 17.468 18.436 1.00 69.31 215 LYS A O 1
ATOM 1774 N N . LYS A 1 216 ? -6.042 15.607 19.553 1.00 80.06 216 LYS A N 1
ATOM 1775 C CA . LYS A 1 216 ? -4.692 15.043 19.607 1.00 80.06 216 LYS A CA 1
ATOM 1776 C C . LYS A 1 216 ? -4.180 14.717 18.205 1.00 80.06 216 LYS A C 1
ATOM 1778 O O . LYS A 1 216 ? -4.929 14.246 17.346 1.00 80.06 216 LYS A O 1
ATOM 1783 N N . SER A 1 217 ? -2.905 15.019 17.979 1.00 88.56 217 SER A N 1
ATOM 1784 C CA . SER A 1 217 ? -2.242 14.747 16.707 1.00 88.56 217 SER A CA 1
ATOM 1785 C C . SER A 1 217 ? -2.112 13.244 16.498 1.00 88.56 217 SER A C 1
ATOM 1787 O O . SER A 1 217 ? -1.723 12.522 17.406 1.00 88.56 217 SER A O 1
ATOM 1789 N N . THR A 1 218 ? -2.390 12.782 15.285 1.00 92.12 218 THR A N 1
ATOM 1790 C CA . THR A 1 218 ? -2.110 11.409 14.838 1.00 92.12 218 THR A CA 1
ATOM 1791 C C . THR A 1 218 ? -0.826 11.345 14.007 1.00 92.12 218 THR A C 1
ATOM 1793 O O . THR A 1 218 ? -0.553 10.336 13.359 1.00 92.12 218 THR A O 1
ATOM 1796 N N . GLY A 1 219 ? -0.051 12.439 13.977 1.00 94.44 219 GLY A N 1
ATOM 1797 C CA . GLY A 1 219 ? 1.052 12.607 13.038 1.00 94.44 219 GLY A CA 1
ATOM 1798 C C . GLY A 1 219 ? 0.572 12.466 11.593 1.00 94.44 219 GLY A C 1
ATOM 1799 O O . GLY A 1 219 ? -0.404 13.104 11.182 1.00 94.44 219 GLY A O 1
ATOM 1800 N N . ASP A 1 220 ? 1.236 11.598 10.833 1.00 96.81 220 ASP A N 1
ATOM 1801 C CA . ASP A 1 220 ? 0.867 11.295 9.450 1.00 96.81 220 ASP A CA 1
ATOM 1802 C C . ASP A 1 220 ? -0.057 10.086 9.279 1.00 96.81 220 ASP A C 1
ATOM 1804 O O . ASP A 1 220 ? -0.304 9.662 8.152 1.00 96.81 220 ASP A O 1
ATOM 1808 N N . TYR A 1 221 ? -0.658 9.573 10.354 1.00 97.00 221 TYR A N 1
ATOM 1809 C CA . TYR A 1 221 ? -1.798 8.664 10.230 1.00 97.00 221 TYR A CA 1
ATOM 1810 C C . TYR A 1 221 ? -3.098 9.422 9.930 1.00 97.00 221 TYR A C 1
ATOM 1812 O O . TYR A 1 221 ? -3.502 10.317 10.675 1.00 97.00 221 TYR A O 1
ATOM 1820 N N . ASP A 1 222 ? -3.784 9.013 8.863 1.00 96.56 222 ASP A N 1
ATOM 1821 C CA . ASP A 1 222 ? -5.121 9.469 8.476 1.00 96.56 222 ASP A CA 1
ATOM 1822 C C . ASP A 1 222 ? -6.165 8.416 8.875 1.00 96.56 222 ASP A C 1
ATOM 1824 O O . ASP A 1 222 ? -6.036 7.249 8.502 1.00 96.56 222 ASP A O 1
ATOM 1828 N N . LEU A 1 223 ? -7.196 8.804 9.633 1.00 96.56 223 LEU A N 1
ATOM 1829 C CA . LEU A 1 223 ? -8.308 7.913 9.987 1.00 96.56 223 LEU A CA 1
ATOM 1830 C C . LEU A 1 223 ? -9.214 7.750 8.762 1.00 96.56 223 LEU A C 1
ATOM 1832 O O . LEU A 1 223 ? -9.993 8.642 8.433 1.00 96.56 223 LEU A O 1
ATOM 1836 N N . ILE A 1 224 ? -9.126 6.602 8.092 1.00 97.69 224 ILE A N 1
ATOM 1837 C CA . ILE A 1 224 ? -9.864 6.347 6.845 1.00 97.69 224 ILE A CA 1
ATOM 1838 C C . ILE A 1 224 ? -11.191 5.618 7.068 1.00 97.69 224 ILE A C 1
ATOM 1840 O O . ILE A 1 224 ? -12.046 5.603 6.180 1.00 97.69 224 ILE A O 1
ATOM 1844 N N . TYR A 1 225 ? -11.374 4.996 8.235 1.00 97.12 225 TYR A N 1
ATOM 1845 C CA . TYR A 1 225 ? -12.624 4.341 8.600 1.00 97.12 225 TYR A CA 1
ATOM 1846 C C . TYR A 1 225 ? -12.795 4.250 10.116 1.00 97.12 225 TYR A C 1
ATOM 1848 O O . TYR A 1 225 ? -11.901 3.776 10.816 1.00 97.12 225 TYR A O 1
ATOM 1856 N N . GLU A 1 226 ? -13.982 4.624 10.590 1.00 95.00 226 GLU A N 1
ATOM 1857 C CA . GLU A 1 226 ? -14.457 4.370 11.946 1.00 95.00 226 GLU A CA 1
ATOM 1858 C C . GLU A 1 226 ? -15.811 3.654 11.875 1.00 95.00 226 GLU A C 1
ATOM 1860 O O . GLU A 1 226 ? -16.766 4.130 11.256 1.00 95.00 226 GLU A O 1
ATOM 1865 N N . GLY A 1 227 ? -15.864 2.459 12.455 1.00 91.06 227 GLY A N 1
ATOM 1866 C CA . GLY A 1 227 ? -17.057 1.632 12.526 1.00 91.06 227 GLY A CA 1
ATOM 1867 C C . GLY A 1 227 ? -17.961 2.007 13.696 1.00 91.06 227 GLY A C 1
ATOM 1868 O O . GLY A 1 227 ? -17.632 2.817 14.557 1.00 91.06 227 GLY A O 1
ATOM 1869 N N . VAL A 1 228 ? -19.115 1.349 13.765 1.00 88.81 228 VAL A N 1
ATOM 1870 C CA . VAL A 1 228 ? -20.006 1.455 14.925 1.00 88.81 228 VAL A CA 1
ATOM 1871 C C . VAL A 1 228 ? -19.529 0.495 16.010 1.00 88.81 228 VAL A C 1
ATOM 1873 O O . VAL A 1 228 ? -19.107 -0.626 15.719 1.00 88.81 228 VAL A O 1
ATOM 1876 N N . ARG A 1 229 ? -19.625 0.914 17.276 1.00 87.50 229 ARG A N 1
ATOM 1877 C CA . ARG A 1 229 ? -19.369 0.023 18.410 1.00 87.50 229 ARG A CA 1
ATOM 1878 C C . ARG A 1 229 ? -20.436 -1.069 18.445 1.00 87.50 229 ARG A C 1
ATOM 1880 O O . ARG A 1 229 ? -21.610 -0.794 18.696 1.00 87.50 229 ARG A O 1
ATOM 1887 N N . VAL A 1 230 ? -20.025 -2.311 18.235 1.00 82.06 230 VAL A N 1
ATOM 1888 C CA . VAL A 1 230 ? -20.895 -3.482 18.319 1.00 82.06 230 VAL A CA 1
ATOM 1889 C C . VAL A 1 230 ? -20.865 -3.975 19.758 1.00 82.06 230 VAL A C 1
ATOM 1891 O O . VAL A 1 230 ? -19.834 -4.420 20.254 1.00 82.06 230 VAL A O 1
ATOM 1894 N N . ARG A 1 231 ? -21.990 -3.890 20.469 1.00 73.69 231 ARG A N 1
ATOM 1895 C CA . ARG A 1 231 ? -22.100 -4.560 21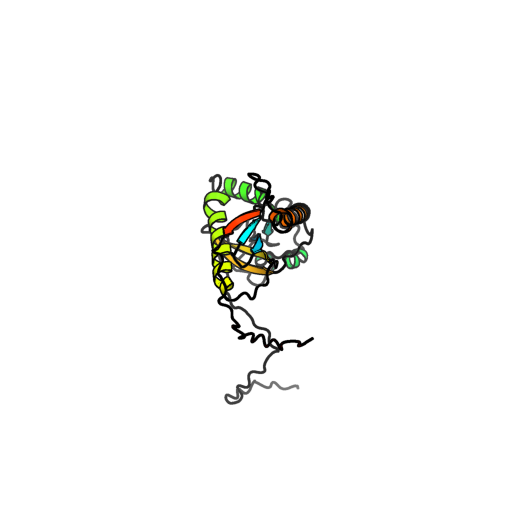.768 1.00 73.69 231 ARG A CA 1
ATOM 1896 C C . ARG A 1 231 ? -22.145 -6.058 21.495 1.00 73.69 231 ARG A C 1
ATOM 1898 O O . ARG A 1 231 ? -23.090 -6.522 20.861 1.00 73.69 231 ARG A O 1
ATOM 1905 N N . GLU A 1 232 ? -21.141 -6.806 21.944 1.00 63.78 232 GLU A N 1
ATOM 1906 C CA . GLU A 1 232 ? -21.287 -8.258 21.971 1.00 63.78 232 GLU A CA 1
ATOM 1907 C C . GLU A 1 232 ? -22.493 -8.588 22.858 1.00 63.78 232 GLU A C 1
ATOM 1909 O O . GLU A 1 232 ? -22.618 -8.082 23.977 1.00 63.78 232 GLU A O 1
ATOM 1914 N N . ALA A 1 233 ? -23.408 -9.421 22.359 1.00 54.38 233 ALA A N 1
ATOM 1915 C CA . ALA A 1 233 ? -24.334 -10.100 23.249 1.00 54.38 233 ALA A CA 1
ATOM 1916 C C . ALA A 1 233 ? -23.480 -10.878 24.257 1.00 54.38 233 ALA A C 1
ATOM 1918 O O . ALA A 1 233 ? -22.532 -11.546 23.845 1.00 54.38 233 ALA A O 1
ATOM 1919 N N . LEU A 1 234 ? -23.779 -10.766 25.554 1.00 48.06 234 LEU A N 1
ATOM 1920 C CA . LEU A 1 234 ? -23.108 -11.531 26.607 1.00 48.06 234 LEU A CA 1
ATOM 1921 C C . LEU A 1 234 ? -23.104 -13.015 26.205 1.00 48.06 234 LEU A C 1
ATOM 1923 O O . LEU A 1 234 ? -24.119 -13.693 26.352 1.00 48.06 234 LEU A O 1
ATOM 1927 N N . LYS A 1 235 ? -21.976 -13.510 25.671 1.00 51.53 235 LYS A N 1
ATOM 1928 C CA . LYS A 1 235 ? -21.836 -14.897 25.186 1.00 51.53 235 LYS A CA 1
ATOM 1929 C C . LYS A 1 235 ? -22.042 -15.909 26.314 1.00 51.53 235 LYS A C 1
ATOM 1931 O O . LYS A 1 235 ? -22.408 -17.043 26.046 1.00 51.53 235 LYS A O 1
ATOM 1936 N N . ASN A 1 236 ? -21.913 -15.456 27.562 1.00 49.41 236 ASN A N 1
ATOM 1937 C CA . ASN A 1 236 ? -22.236 -16.202 28.763 1.00 49.41 236 ASN A CA 1
ATOM 1938 C C . ASN A 1 236 ? -23.144 -15.349 29.661 1.00 49.41 236 ASN A C 1
ATOM 1940 O O . ASN A 1 236 ? -22.658 -14.573 30.483 1.00 49.41 236 ASN A O 1
ATOM 1944 N N . LYS A 1 237 ? -24.468 -15.528 29.582 1.00 48.06 237 LYS A N 1
ATOM 1945 C CA . LYS A 1 237 ? -25.249 -15.488 30.825 1.00 48.06 237 LYS A CA 1
ATOM 1946 C C . LYS A 1 237 ? -24.884 -16.755 31.597 1.00 48.06 237 LYS A C 1
ATOM 1948 O O . LYS A 1 237 ? -25.598 -17.747 31.546 1.00 48.06 237 LYS A O 1
ATOM 1953 N N . THR A 1 238 ? -23.730 -16.768 32.254 1.00 54.53 238 THR A N 1
ATOM 1954 C CA . THR A 1 238 ? -23.620 -17.594 33.451 1.00 54.53 238 THR A CA 1
ATOM 1955 C C . THR A 1 238 ? -24.540 -16.928 34.457 1.00 54.53 238 THR A C 1
ATOM 1957 O O . THR A 1 238 ? -24.268 -15.806 34.883 1.00 54.53 238 THR A O 1
ATOM 1960 N N . ASP A 1 239 ? -25.669 -17.570 34.750 1.00 57.78 239 ASP A N 1
ATOM 1961 C CA . ASP A 1 239 ? -26.523 -17.197 35.870 1.00 57.78 239 ASP A CA 1
ATOM 1962 C C . ASP A 1 239 ? -25.676 -17.314 37.139 1.00 57.78 239 ASP A C 1
ATOM 1964 O O . ASP A 1 239 ? -25.512 -18.385 37.722 1.00 57.78 239 ASP A O 1
ATOM 1968 N N . PHE A 1 240 ? -25.046 -16.211 37.532 1.00 59.50 240 PHE A N 1
ATOM 1969 C CA . PHE A 1 240 ? -24.356 -16.138 38.804 1.00 59.50 240 PHE A CA 1
ATOM 1970 C C . PHE A 1 240 ? -25.429 -16.112 39.893 1.00 59.50 240 PHE A C 1
ATOM 1972 O O . PHE A 1 240 ? -26.061 -15.086 40.137 1.00 59.50 240 PHE A O 1
ATOM 1979 N N . CYS A 1 241 ? -25.652 -17.259 40.535 1.00 65.38 241 CYS A N 1
ATOM 1980 C CA . CYS A 1 241 ? -26.410 -17.328 41.775 1.00 65.38 241 CYS A CA 1
ATOM 1981 C C . CYS A 1 241 ? -25.509 -16.836 42.914 1.00 65.38 241 CYS A C 1
ATOM 1983 O O . CYS A 1 241 ? -24.455 -17.416 43.177 1.00 65.38 241 CYS A O 1
ATOM 1985 N N . ILE A 1 242 ? -25.906 -15.748 43.574 1.00 66.00 242 ILE A N 1
ATOM 1986 C CA . ILE A 1 242 ? -25.284 -15.307 44.822 1.00 66.00 242 ILE A CA 1
ATOM 1987 C C . ILE A 1 242 ? -26.096 -15.918 45.961 1.00 66.00 242 ILE A C 1
ATOM 1989 O O . ILE A 1 242 ? -27.168 -15.423 46.303 1.00 66.00 242 ILE A O 1
ATOM 1993 N N . GLU A 1 243 ? -25.578 -16.984 46.566 1.00 70.25 243 GLU A N 1
ATOM 1994 C CA . GLU A 1 243 ? -26.136 -17.533 47.800 1.00 70.25 243 GLU A CA 1
ATOM 1995 C C . GLU A 1 243 ? -25.435 -16.901 49.003 1.00 70.25 243 GLU A C 1
ATOM 1997 O O . GLU A 1 243 ? -24.291 -17.208 49.335 1.00 70.25 243 GLU A O 1
ATOM 2002 N N . GLY A 1 244 ? -26.129 -15.976 49.662 1.00 74.62 244 GLY A N 1
ATOM 2003 C CA . GLY A 1 244 ? -25.708 -15.439 50.949 1.00 74.62 244 GLY A CA 1
ATOM 2004 C C . GLY A 1 244 ? -26.256 -16.292 52.090 1.00 74.62 244 GLY A C 1
ATOM 2005 O O . GLY A 1 244 ? -27.455 -16.559 52.147 1.00 74.62 244 GLY A O 1
ATOM 2006 N N . ARG A 1 245 ? -25.410 -16.670 53.053 1.00 71.00 245 ARG A N 1
ATOM 2007 C CA . ARG A 1 245 ? -25.870 -17.223 54.334 1.00 71.00 245 ARG A CA 1
ATOM 2008 C C . ARG A 1 245 ? -25.838 -16.125 55.390 1.00 71.00 245 ARG A C 1
ATOM 2010 O O . ARG A 1 245 ? -24.810 -15.487 55.602 1.00 71.00 245 ARG A O 1
ATOM 2017 N N . ARG A 1 246 ? -26.972 -15.901 56.059 1.00 70.44 246 ARG A N 1
ATOM 2018 C CA . ARG A 1 246 ? -27.078 -14.948 57.171 1.00 70.44 246 ARG A CA 1
ATOM 2019 C C . ARG A 1 246 ? -26.136 -15.386 58.294 1.00 70.44 246 ARG A C 1
ATOM 2021 O O . ARG A 1 246 ? -26.335 -16.454 58.867 1.00 70.44 246 ARG A O 1
ATOM 2028 N N . ILE A 1 247 ? -25.146 -14.559 58.618 1.00 71.81 247 ILE A N 1
ATOM 2029 C CA . ILE A 1 247 ? -24.341 -14.735 59.828 1.00 71.81 247 ILE A CA 1
ATOM 2030 C C . ILE A 1 247 ? -25.190 -14.224 60.994 1.00 71.81 247 ILE A C 1
ATOM 2032 O O . ILE A 1 247 ? -25.458 -13.027 61.111 1.00 71.81 247 ILE A O 1
ATOM 2036 N N . THR A 1 248 ? -25.695 -15.141 61.814 1.00 69.81 248 THR A N 1
ATOM 2037 C CA . THR A 1 248 ? -26.239 -14.811 63.134 1.00 69.81 248 THR A CA 1
ATOM 2038 C C . THR A 1 248 ? -25.078 -14.699 64.114 1.00 69.81 248 THR A C 1
ATOM 2040 O O . THR A 1 248 ? -24.233 -15.588 64.128 1.00 69.81 248 THR A O 1
ATOM 2043 N N . LYS A 1 249 ? -25.064 -13.568 64.830 1.00 64.44 249 LYS A N 1
ATOM 2044 C CA . LYS A 1 249 ? -24.009 -13.031 65.705 1.00 64.44 249 LYS A CA 1
ATOM 2045 C C . LYS A 1 249 ? -23.187 -14.051 66.482 1.00 64.44 249 LYS A C 1
ATOM 2047 O O . LYS A 1 249 ? -23.807 -14.937 67.105 1.00 64.44 249 LYS A O 1
#

Sequence (249 aa):
MGPSNGAIYNPENTKFQAFGSKSWVVQKYIENPLLIINRKFDIRAWVLVASWNPLQIYLYKDCYIRFSASDYDPKNVKNLFMHLTNNSISKHCSEKQTSYFAENMWSLDQFKTYLSSQFQKEELWESKLLPQMKDIIKLSMLSAWSKVDWRENSIGLYGYDVLIDSDLKMWLLEINLCPTMEHSTKVTKHLVPKMMEDLCKVIIDGKELPEEGIKKSTGDYDLIYEGVRVREALKNKTDFCIEGRRITK

Foldseek 3Di:
DDDDDDDDDDPPDPPPPPPPDDDDDDDDDQLFFDDDVQKFKKKKWKWKQQDLFQTWIWTQQKIKIFTQLDGADSVCVVDVSRVDRDLVVSVPDPDDDDPLCASRMDIPVNVQVSCCVPVVDRCCCPPQVVVLVLCVRVVVCVVCSVVDPDDPLDMWMKIWIWTAGPVRHIDTDDIDTPDDQDPSDPNSVPVSVQQVVLCCQCNPVVPPDDDPPDDGDSRRIDGSDGHHRDDPDPPDPPVDDDDDDDDDD

Secondary structure (DSSP, 8-state):
----------TT-------SS---------SSB-EETTEEEEEEEEEEEEEETTEEEEEEEEEEEEE-SS---TT-TT-HHHH---HHHHTT--SPPPGGGGGGEEEHHHHHHHHHHHHS-TTHIIIIIHHHHHHHHHHHHHHHHTT----TT--EEEEEEEEEBTTS-EEEEEEEES------SHHHHHHHHHHHHHHHHHHTGGGSPPPTT-----TTEEEEEE--------S--------PPP---

Organism: Halteria grandinella (NCBI:txid5974)

pLDDT: mean 84.64, std 16.81, range [32.97, 98.62]

Radius of gyration: 25.44 Å; chains: 1; bounding box: 51×73×88 Å

InterPro domains:
  IPR004344 Tubulin-tyrosine ligase/Tubulin polyglutamylase [PF03133] (20-204)
  IPR004344 Tubulin-tyrosine ligase/Tubulin polyglutamylase [PS51221] (1-215)
  IPR051437 Tubulin tyrosine ligase-like monoglycylase [PTHR45870] (21-249)